Protein AF-M0DTC8-F1 (afdb_monomer_lite)

Structure (mmCIF, N/CA/C/O backbone):
data_AF-M0DTC8-F1
#
_entry.id   AF-M0DTC8-F1
#
loop_
_atom_site.group_PDB
_atom_site.id
_atom_site.type_symbol
_atom_site.label_atom_id
_atom_site.label_alt_id
_atom_site.label_comp_id
_atom_site.label_asym_id
_atom_site.label_entity_id
_atom_site.label_seq_id
_atom_site.pdbx_PDB_ins_code
_atom_site.Cartn_x
_atom_site.Cartn_y
_atom_site.Cartn_z
_atom_site.occupancy
_atom_site.B_iso_or_equiv
_atom_site.auth_seq_id
_atom_site.auth_comp_id
_atom_site.auth_asym_id
_atom_site.auth_atom_id
_atom_site.pdbx_PDB_model_num
ATOM 1 N N . MET A 1 1 ? -4.310 35.919 -17.608 1.00 35.38 1 MET A N 1
ATOM 2 C CA . MET A 1 1 ? -5.292 35.412 -16.630 1.00 35.38 1 MET A CA 1
ATOM 3 C C . MET A 1 1 ? -5.565 33.972 -17.010 1.00 35.38 1 MET A C 1
ATOM 5 O O . MET A 1 1 ? -6.367 33.736 -17.900 1.00 35.38 1 MET A O 1
ATOM 9 N N . SER A 1 2 ? -4.792 33.048 -16.443 1.00 36.16 2 SER A N 1
ATOM 10 C CA . SER A 1 2 ? -4.972 31.612 -16.659 1.00 36.16 2 SER A CA 1
ATOM 11 C C . SER A 1 2 ? -5.826 31.090 -15.517 1.00 36.16 2 SER A C 1
ATOM 13 O O . SER A 1 2 ? -5.469 31.258 -14.354 1.00 36.16 2 SER A O 1
ATOM 15 N N . THR A 1 3 ? -6.983 30.543 -15.857 1.00 35.59 3 THR A N 1
ATOM 16 C CA . THR A 1 3 ? -7.866 29.820 -14.946 1.00 35.59 3 THR A CA 1
ATOM 17 C C . THR A 1 3 ? -7.123 28.605 -14.402 1.00 35.59 3 THR A C 1
ATOM 19 O O . THR A 1 3 ? -6.856 27.664 -15.144 1.00 35.59 3 THR A O 1
ATOM 22 N N . GLN A 1 4 ? -6.756 28.664 -13.122 1.00 39.31 4 GLN A N 1
ATOM 23 C CA . GLN A 1 4 ? -6.434 27.491 -12.317 1.00 39.31 4 GLN A CA 1
ATOM 24 C C . GLN A 1 4 ? -7.707 26.650 -12.209 1.00 39.31 4 GLN A C 1
ATOM 26 O O . GLN A 1 4 ? -8.716 27.131 -11.696 1.00 39.31 4 GLN A O 1
ATOM 31 N N . THR A 1 5 ? -7.670 25.428 -12.725 1.00 36.16 5 THR A N 1
ATOM 32 C CA . THR A 1 5 ? -8.605 24.370 -12.340 1.00 36.16 5 THR A CA 1
ATOM 33 C C . THR A 1 5 ? -8.171 23.890 -10.952 1.00 36.16 5 THR A C 1
ATOM 35 O O . THR A 1 5 ? -7.034 23.433 -10.831 1.00 36.16 5 THR A O 1
ATOM 38 N N . PRO A 1 6 ? -8.989 24.041 -9.898 1.00 44.91 6 PRO A N 1
ATOM 39 C CA . PRO A 1 6 ? -8.731 23.390 -8.626 1.00 44.91 6 PRO A CA 1
ATOM 40 C C . PRO A 1 6 ? -9.178 21.927 -8.725 1.00 44.91 6 PRO A C 1
ATOM 42 O O . PRO A 1 6 ? -10.226 21.648 -9.306 1.00 44.91 6 PRO A O 1
ATOM 45 N N . ASP A 1 7 ? -8.397 21.045 -8.106 1.00 42.75 7 ASP A N 1
ATOM 46 C CA . ASP A 1 7 ? -8.857 19.773 -7.549 1.00 42.75 7 ASP A CA 1
ATOM 47 C C . ASP A 1 7 ? -9.151 18.608 -8.515 1.00 42.75 7 ASP A C 1
ATOM 49 O O . ASP A 1 7 ? -10.283 18.141 -8.635 1.00 42.75 7 ASP A O 1
ATOM 53 N N . ASP A 1 8 ? -8.090 18.030 -9.089 1.00 38.19 8 ASP A N 1
ATOM 54 C CA . ASP A 1 8 ? -8.022 16.566 -9.250 1.00 38.19 8 ASP A CA 1
ATOM 55 C C . ASP A 1 8 ? -7.659 15.973 -7.875 1.00 38.19 8 ASP A C 1
ATOM 57 O O . ASP A 1 8 ? -6.503 15.653 -7.594 1.00 38.19 8 ASP A O 1
ATOM 61 N N . PHE A 1 9 ? -8.633 15.907 -6.965 1.00 40.28 9 PHE A N 1
ATOM 62 C CA . PHE A 1 9 ? -8.477 15.130 -5.736 1.00 40.28 9 PHE A CA 1
ATOM 63 C C . PHE A 1 9 ? -8.383 13.645 -6.113 1.00 40.28 9 PHE A C 1
ATOM 65 O O . PHE A 1 9 ? -9.337 13.084 -6.653 1.00 40.28 9 PHE A O 1
ATOM 72 N N . ASP A 1 10 ? -7.242 13.013 -5.828 1.00 53.81 10 ASP A N 1
ATOM 73 C CA . ASP A 1 10 ? -7.038 11.582 -6.063 1.00 53.81 10 ASP A CA 1
ATOM 74 C C . ASP A 1 10 ? -7.965 10.773 -5.145 1.00 53.81 10 ASP A C 1
ATOM 76 O O . ASP A 1 10 ? -7.761 10.679 -3.930 1.00 53.81 10 ASP A O 1
ATOM 80 N N . LEU A 1 11 ? -9.014 10.205 -5.744 1.00 51.34 11 LEU A 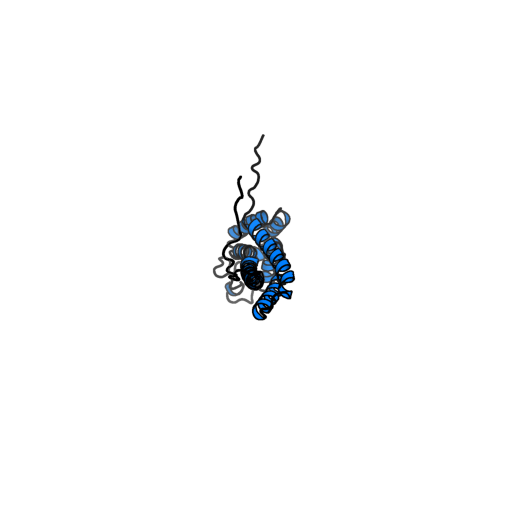N 1
ATOM 81 C CA . LEU A 1 11 ? -10.017 9.399 -5.058 1.00 51.34 11 LEU A CA 1
ATOM 82 C C . LEU A 1 11 ? -9.395 8.190 -4.355 1.00 51.34 11 LEU A C 1
ATOM 84 O O . LEU A 1 11 ? -9.936 7.778 -3.338 1.00 51.34 11 LEU A O 1
ATOM 88 N N . ASP A 1 12 ? -8.260 7.665 -4.824 1.00 52.50 12 ASP A N 1
ATOM 89 C CA . ASP A 1 12 ? -7.619 6.489 -4.227 1.00 52.50 12 ASP A CA 1
ATOM 90 C C . ASP A 1 12 ? -6.812 6.844 -2.969 1.00 52.50 12 ASP A C 1
ATOM 92 O O . ASP A 1 12 ? -6.784 6.082 -2.004 1.00 52.50 12 ASP A O 1
ATOM 96 N N . GLU A 1 13 ? -6.179 8.022 -2.927 1.00 50.78 13 GLU A N 1
ATOM 97 C CA . GLU A 1 13 ? -5.525 8.533 -1.712 1.00 50.78 13 GLU A CA 1
ATOM 98 C C . GLU A 1 13 ? -6.560 9.030 -0.695 1.00 50.78 13 GLU A C 1
ATOM 100 O O . GLU A 1 13 ? -6.421 8.779 0.503 1.00 50.78 13 GLU A O 1
ATOM 105 N N . LEU A 1 14 ? -7.661 9.627 -1.162 1.00 52.69 14 LEU A N 1
ATOM 106 C CA . LEU A 1 14 ? -8.842 9.891 -0.3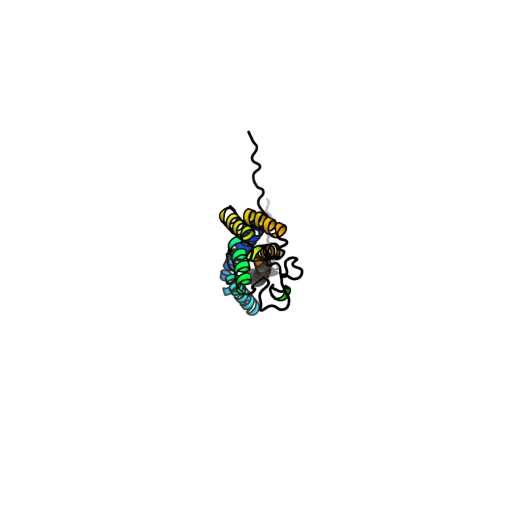36 1.00 52.69 14 LEU A CA 1
ATOM 107 C C . LEU A 1 14 ? -9.493 8.603 0.181 1.00 52.69 14 LEU A C 1
ATOM 109 O O . LEU A 1 14 ? -9.982 8.584 1.307 1.00 52.69 14 LEU A O 1
ATOM 113 N N . ASN A 1 15 ? -9.486 7.521 -0.599 1.00 59.78 15 ASN A N 1
ATOM 114 C CA . ASN A 1 15 ? -10.032 6.238 -0.173 1.00 59.78 15 ASN A CA 1
ATOM 115 C C . ASN A 1 15 ? -9.096 5.552 0.828 1.00 59.78 15 ASN A C 1
ATOM 117 O O . ASN A 1 15 ? -9.558 5.147 1.883 1.00 59.78 15 ASN A O 1
ATOM 121 N N . SER A 1 16 ? -7.778 5.510 0.596 1.00 59.72 16 SER A N 1
ATOM 122 C CA . SER A 1 16 ? -6.823 4.961 1.574 1.00 59.72 16 SER A CA 1
ATOM 123 C C . SER A 1 16 ? -6.777 5.785 2.865 1.00 59.72 16 SER A C 1
ATOM 125 O O . SER A 1 16 ? -6.778 5.200 3.947 1.00 59.72 1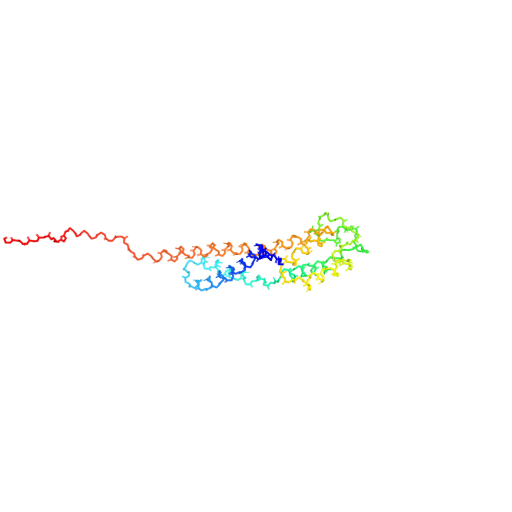6 SER A O 1
ATOM 127 N N . SER A 1 17 ? -6.755 7.120 2.784 1.00 64.94 17 SER A N 1
ATOM 128 C CA . SER A 1 17 ? -6.828 7.989 3.973 1.00 64.94 17 SER A CA 1
ATOM 129 C C . SER A 1 17 ? -8.198 7.913 4.647 1.00 64.94 17 SER A C 1
ATOM 131 O O . SER A 1 17 ? -8.298 7.962 5.874 1.00 64.94 17 SER A O 1
ATOM 133 N N . GLY A 1 18 ? -9.259 7.720 3.862 1.00 74.75 18 GLY A N 1
ATOM 134 C CA . GLY A 1 18 ? -10.599 7.426 4.342 1.00 74.75 18 GLY A CA 1
ATOM 135 C C . GLY A 1 18 ? -10.638 6.107 5.103 1.00 74.75 18 GLY A C 1
ATOM 136 O O . GLY A 1 18 ? -11.149 6.069 6.216 1.00 74.75 18 GLY A O 1
ATOM 137 N N . LEU A 1 19 ? -10.068 5.035 4.558 1.00 80.38 19 LEU A N 1
ATOM 138 C CA . LEU A 1 19 ? -9.985 3.719 5.189 1.00 80.38 19 LEU A CA 1
ATOM 139 C C . LEU A 1 19 ? -9.127 3.751 6.457 1.00 80.38 19 LEU A C 1
ATOM 141 O O . LEU A 1 19 ? -9.513 3.153 7.455 1.00 80.38 19 LEU A O 1
ATOM 145 N N . GLU A 1 20 ? -8.014 4.484 6.456 1.00 79.44 20 GLU A N 1
ATOM 146 C CA . GLU A 1 20 ? -7.178 4.688 7.642 1.00 79.44 20 GLU A CA 1
ATOM 147 C C . GLU A 1 20 ? -7.936 5.453 8.736 1.00 79.44 20 GLU A C 1
ATOM 149 O O . GLU A 1 20 ? -8.026 4.980 9.869 1.00 79.44 20 GLU A O 1
ATOM 154 N N . SER A 1 21 ? -8.592 6.562 8.382 1.00 81.44 21 SER A N 1
ATOM 155 C CA . SER A 1 21 ? -9.436 7.334 9.305 1.00 81.44 21 SER A CA 1
ATOM 156 C C . SER A 1 21 ? -10.603 6.499 9.849 1.00 81.44 21 SER A C 1
ATOM 158 O O . SER A 1 21 ? -10.927 6.562 11.036 1.00 81.44 21 SER A O 1
ATOM 160 N N . ASN A 1 22 ? -11.228 5.678 8.998 1.00 83.50 22 ASN A N 1
ATOM 161 C CA . ASN A 1 22 ? -12.271 4.735 9.402 1.00 83.50 22 ASN A CA 1
ATOM 162 C C . ASN A 1 22 ? -11.717 3.677 10.358 1.00 83.50 22 ASN A C 1
ATOM 164 O O . ASN A 1 22 ? -12.356 3.373 11.364 1.00 83.50 22 ASN A O 1
ATOM 168 N N . LEU A 1 23 ? -10.534 3.128 10.081 1.00 86.00 23 LEU A N 1
ATOM 169 C CA . LEU A 1 23 ? -9.892 2.136 10.935 1.00 86.00 23 LEU A CA 1
ATOM 170 C C . LEU A 1 23 ? -9.547 2.720 12.308 1.00 86.00 23 LEU A C 1
ATOM 172 O O . LEU A 1 23 ? -9.798 2.071 13.324 1.00 86.00 23 LEU A O 1
ATOM 176 N N . GLU A 1 24 ? -9.013 3.941 12.360 1.00 86.44 24 GLU A N 1
ATOM 177 C CA . GLU A 1 24 ? -8.752 4.655 13.612 1.00 86.44 24 GLU A CA 1
ATOM 178 C C . GLU A 1 24 ? -10.037 4.896 14.405 1.00 86.44 24 GLU A C 1
ATOM 180 O O . GLU A 1 24 ? -10.093 4.597 15.603 1.00 86.44 24 GLU A O 1
ATOM 185 N N . TRP A 1 25 ? -11.090 5.368 13.734 1.00 87.94 25 TRP A N 1
ATOM 186 C CA . TRP A 1 25 ? -12.389 5.590 14.358 1.00 87.94 25 TRP A CA 1
ATOM 187 C C . TRP A 1 25 ? -13.003 4.290 14.894 1.00 87.94 25 TRP A C 1
ATOM 189 O O . TRP A 1 25 ? -13.471 4.253 16.038 1.00 87.94 25 TRP A O 1
ATOM 199 N N . LEU A 1 26 ? -12.972 3.210 14.105 1.00 89.50 26 LEU A N 1
ATOM 200 C CA . LEU A 1 26 ? -13.449 1.885 14.508 1.00 89.50 26 LEU A CA 1
ATOM 201 C C . LEU A 1 26 ? -12.649 1.370 15.706 1.00 89.50 26 LEU A C 1
ATOM 203 O O . LEU A 1 26 ? -13.232 0.855 16.659 1.00 89.50 26 LEU A O 1
ATOM 207 N N . ARG A 1 27 ? -11.327 1.561 15.708 1.00 90.62 27 ARG A N 1
ATOM 208 C CA . ARG A 1 27 ? -10.447 1.167 16.812 1.00 90.62 27 ARG A CA 1
ATOM 209 C C . ARG A 1 27 ? -10.815 1.879 18.107 1.00 90.62 27 ARG A C 1
ATOM 211 O O . ARG A 1 27 ? -11.062 1.203 19.106 1.00 90.62 27 ARG A O 1
ATOM 218 N N . ASP A 1 28 ? -10.903 3.205 18.094 1.00 88.94 28 ASP A N 1
ATOM 219 C CA . ASP A 1 28 ? -11.264 3.997 19.278 1.00 88.94 28 ASP A CA 1
ATOM 220 C C . ASP A 1 28 ? -12.691 3.679 19.767 1.00 88.94 28 ASP A C 1
ATOM 222 O O . ASP A 1 28 ? -12.962 3.548 20.966 1.00 88.94 28 ASP A O 1
ATOM 226 N N . THR A 1 29 ? -13.628 3.491 18.840 1.00 89.19 29 THR A N 1
ATOM 227 C CA . THR A 1 29 ? -15.025 3.181 19.167 1.00 89.19 29 THR A CA 1
ATOM 228 C C . THR A 1 29 ? -15.176 1.786 19.770 1.00 89.19 29 THR A C 1
ATOM 230 O O . THR A 1 29 ? -15.768 1.640 20.845 1.00 89.19 29 THR A O 1
ATOM 233 N N . LEU A 1 30 ? -14.589 0.763 19.147 1.00 89.81 30 LEU A N 1
ATOM 234 C CA . LEU A 1 30 ? -14.637 -0.609 19.648 1.00 89.81 30 LEU A CA 1
ATOM 235 C C . LEU A 1 30 ? -13.873 -0.754 20.969 1.00 89.81 30 LEU A C 1
ATOM 237 O O . LEU A 1 30 ? -14.379 -1.407 21.879 1.00 89.81 30 LEU A O 1
ATOM 241 N N . GLN A 1 31 ? -12.730 -0.083 21.151 1.00 91.50 31 GLN A N 1
ATOM 242 C CA . GLN A 1 31 ? -12.011 -0.065 22.435 1.00 91.50 31 GLN A CA 1
ATOM 243 C C . GLN A 1 31 ? -12.861 0.492 23.582 1.00 91.50 31 GLN A C 1
ATOM 245 O O . GLN A 1 31 ? -12.845 -0.048 24.691 1.00 91.50 31 GLN A O 1
ATOM 250 N N . ARG A 1 32 ? -13.635 1.555 23.335 1.00 90.38 32 ARG A N 1
ATOM 251 C CA . ARG A 1 32 ? -14.522 2.138 24.353 1.00 90.38 32 ARG A CA 1
ATOM 252 C C . ARG A 1 32 ? -15.715 1.240 24.670 1.00 90.38 32 ARG A C 1
ATOM 254 O O . ARG A 1 32 ? -16.123 1.177 25.832 1.00 90.38 32 ARG A O 1
ATOM 261 N N . ARG A 1 33 ? -16.256 0.544 23.667 1.00 87.25 33 ARG A N 1
ATOM 262 C CA . ARG A 1 33 ? -17.473 -0.274 23.796 1.00 87.25 33 ARG A CA 1
ATOM 263 C C . ARG A 1 33 ? -17.221 -1.706 24.256 1.00 87.25 33 ARG A C 1
ATOM 265 O O . ARG A 1 33 ? -18.072 -2.256 24.946 1.00 87.25 33 ARG A O 1
ATOM 272 N N . VAL A 1 34 ? -16.050 -2.289 23.988 1.00 87.81 34 VAL A N 1
ATOM 273 C CA . VAL A 1 34 ? -15.762 -3.712 24.263 1.00 87.81 34 VAL A CA 1
ATOM 274 C C . VAL A 1 34 ? -16.003 -4.123 25.718 1.00 87.81 34 VAL A C 1
ATOM 276 O O . VAL A 1 34 ? -16.437 -5.239 25.994 1.00 87.81 34 VAL A O 1
ATOM 279 N N . LYS A 1 35 ? -15.779 -3.211 26.671 1.00 85.50 35 LYS A N 1
ATOM 280 C CA . LYS A 1 35 ? -16.020 -3.454 28.102 1.00 85.50 35 LYS A CA 1
ATOM 281 C C . LYS A 1 35 ? -17.500 -3.672 28.443 1.00 85.50 35 LYS A C 1
ATOM 283 O O . LYS A 1 35 ? -17.782 -4.321 29.446 1.00 85.50 35 LYS A O 1
ATOM 288 N N . HIS A 1 36 ? -18.412 -3.159 27.618 1.00 86.06 36 HIS A N 1
ATOM 289 C CA . HIS A 1 36 ? -19.859 -3.216 27.820 1.00 86.06 36 HIS A CA 1
ATOM 290 C C . HIS A 1 36 ? -20.528 -4.418 27.141 1.00 86.06 36 HIS A C 1
ATOM 292 O O . HIS A 1 36 ? -21.640 -4.766 27.527 1.00 86.06 36 HIS A O 1
ATOM 298 N N . ILE A 1 37 ? -19.837 -5.083 26.209 1.00 85.81 37 ILE A N 1
ATOM 299 C CA . ILE A 1 37 ? -20.333 -6.280 25.518 1.00 85.81 37 ILE A CA 1
ATOM 300 C C . ILE A 1 37 ? -20.514 -7.423 26.525 1.00 85.81 37 ILE A C 1
ATOM 302 O O . ILE A 1 37 ? -19.569 -7.746 27.267 1.00 85.81 37 ILE A O 1
ATOM 306 N N . GLN A 1 38 ? -21.712 -8.016 26.534 1.00 84.50 38 GLN A N 1
ATOM 307 C CA . GLN A 1 38 ? -22.057 -9.170 27.373 1.00 84.50 38 GLN A CA 1
ATOM 308 C C . GLN A 1 38 ? -21.837 -10.501 26.651 1.00 84.50 38 GLN A C 1
ATOM 310 O O . GLN A 1 38 ? -21.446 -11.472 27.293 1.00 84.50 38 GLN A O 1
ATOM 315 N N . ASP A 1 39 ? -22.040 -10.546 25.331 1.00 89.12 39 ASP A N 1
ATOM 316 C CA . ASP A 1 39 ? -21.720 -11.724 24.523 1.00 89.12 39 ASP A CA 1
ATOM 317 C C . ASP A 1 39 ? -20.199 -11.977 24.525 1.00 89.12 39 ASP A C 1
ATOM 319 O O . ASP A 1 39 ? -19.402 -11.212 23.971 1.00 89.12 39 ASP A O 1
ATOM 323 N N . ASP A 1 40 ? -19.789 -13.069 25.175 1.00 88.38 40 ASP A N 1
ATOM 324 C CA . ASP A 1 40 ? -18.386 -13.457 25.320 1.00 88.38 40 ASP A CA 1
ATOM 325 C C . ASP A 1 40 ? -17.690 -13.721 23.976 1.00 88.38 40 ASP A C 1
ATOM 327 O O . ASP A 1 40 ? -16.489 -13.460 23.848 1.00 88.38 40 ASP A O 1
ATOM 331 N N . GLU A 1 41 ? -18.400 -14.237 22.971 1.00 91.06 41 GLU A N 1
ATOM 332 C CA . GLU A 1 41 ? -17.813 -14.514 21.660 1.00 91.06 41 GLU A CA 1
ATOM 333 C C . GLU A 1 41 ? -17.648 -13.227 20.853 1.00 91.06 41 GLU A C 1
ATOM 335 O O . GLU A 1 41 ? -16.567 -12.982 20.305 1.00 91.06 41 GLU A O 1
ATOM 340 N N . LEU A 1 42 ? -18.652 -12.346 20.868 1.00 90.50 42 LEU A N 1
ATOM 341 C CA . LEU A 1 42 ? -18.556 -11.017 20.263 1.00 90.50 42 LEU A CA 1
ATOM 342 C C . LEU A 1 42 ? -17.443 -10.190 20.919 1.00 90.50 42 LEU A C 1
ATOM 344 O O . LEU A 1 42 ? -16.647 -9.550 20.229 1.00 90.50 42 LEU A O 1
ATOM 348 N N . LYS A 1 43 ? -17.313 -10.266 22.247 1.00 91.81 43 LYS A N 1
ATOM 349 C CA . LYS A 1 43 ? -16.242 -9.605 22.999 1.00 91.81 43 LYS A CA 1
ATOM 350 C C . LYS A 1 43 ? -14.862 -10.112 22.590 1.00 91.81 43 LYS A C 1
ATOM 352 O O . LYS A 1 43 ? -13.972 -9.307 22.315 1.00 91.81 43 LYS A O 1
ATOM 357 N N . ARG A 1 44 ? -14.663 -11.433 22.501 1.00 92.94 44 ARG A N 1
ATOM 358 C CA . ARG A 1 44 ? -13.395 -12.018 22.019 1.00 92.94 44 ARG A CA 1
ATOM 359 C C . ARG A 1 44 ? -13.098 -11.618 20.582 1.00 92.94 44 ARG A C 1
ATOM 361 O O . ARG A 1 44 ? -11.945 -11.333 20.259 1.00 92.94 44 ARG A O 1
ATOM 368 N N . ARG A 1 45 ? -14.111 -11.610 19.716 1.00 94.31 45 ARG A N 1
ATOM 369 C CA . ARG A 1 45 ? -13.979 -11.187 18.322 1.00 94.31 45 ARG A CA 1
ATOM 370 C C . ARG A 1 45 ? -13.541 -9.723 18.229 1.00 94.31 45 ARG A C 1
ATOM 372 O O . ARG A 1 45 ? -12.542 -9.450 17.573 1.00 94.31 45 ARG A O 1
ATOM 379 N N . ALA A 1 46 ? -14.184 -8.824 18.974 1.00 92.12 46 ALA A N 1
ATOM 380 C CA . ALA A 1 46 ? -13.809 -7.413 19.054 1.00 92.12 46 ALA A CA 1
ATOM 381 C C . ALA A 1 46 ? -12.374 -7.212 19.569 1.00 92.12 46 ALA A C 1
ATOM 383 O O . ALA A 1 46 ? -11.604 -6.469 18.965 1.00 92.12 46 ALA A O 1
ATOM 384 N N . VAL A 1 47 ? -11.966 -7.908 20.639 1.00 93.31 47 VAL A N 1
ATOM 385 C CA . VAL A 1 47 ? -10.588 -7.816 21.164 1.00 93.31 47 VAL A CA 1
ATOM 386 C C . VAL A 1 47 ? -9.557 -8.305 20.143 1.00 93.31 47 VAL A C 1
ATOM 388 O O . VAL A 1 47 ? -8.546 -7.632 19.939 1.00 93.31 47 VAL A O 1
ATOM 391 N N . ARG A 1 48 ? -9.803 -9.446 19.481 1.00 93.06 48 ARG A N 1
ATOM 392 C CA . ARG A 1 48 ? -8.907 -9.972 18.433 1.00 93.06 48 ARG A CA 1
ATOM 393 C C . ARG A 1 48 ? -8.774 -8.993 17.272 1.00 93.06 48 ARG A C 1
ATOM 395 O O . ARG A 1 48 ? -7.662 -8.739 16.816 1.00 93.06 48 ARG A O 1
ATOM 402 N N . TRP A 1 49 ? -9.889 -8.417 16.836 1.00 94.50 49 TRP A N 1
ATOM 403 C CA . TRP A 1 49 ? -9.887 -7.408 15.787 1.00 94.50 49 TRP A CA 1
ATOM 404 C C . TRP A 1 49 ? -9.091 -6.159 16.197 1.00 94.50 49 TRP A C 1
ATOM 406 O O . TRP A 1 49 ? -8.230 -5.721 15.439 1.00 94.50 49 TRP A O 1
ATOM 416 N N . ILE A 1 50 ? -9.270 -5.644 17.425 1.00 91.31 50 ILE A N 1
ATOM 417 C CA . ILE A 1 50 ? -8.497 -4.494 17.934 1.00 91.31 50 ILE A CA 1
ATOM 418 C C . ILE A 1 50 ? -6.994 -4.802 17.892 1.00 91.31 50 ILE A C 1
ATOM 420 O O . ILE A 1 50 ? -6.219 -3.981 17.402 1.00 91.31 50 ILE A O 1
ATOM 424 N N . GLN A 1 51 ? -6.577 -5.983 18.360 1.00 89.94 51 GLN A N 1
ATOM 425 C CA . GLN A 1 51 ? -5.170 -6.401 18.332 1.00 89.94 51 GLN A CA 1
ATOM 426 C C . GLN A 1 51 ? -4.615 -6.460 16.907 1.00 89.94 51 GLN A C 1
ATOM 428 O O . GLN A 1 51 ? -3.543 -5.918 16.652 1.00 89.94 51 GLN A O 1
ATOM 433 N N . LYS A 1 52 ? -5.359 -7.063 15.975 1.00 87.31 52 LYS A N 1
ATOM 434 C CA . LYS A 1 52 ? -4.988 -7.144 14.557 1.00 87.31 52 LYS A CA 1
ATOM 435 C C . LYS A 1 52 ? -4.883 -5.750 13.927 1.00 87.31 52 LYS A C 1
ATOM 437 O O . LYS A 1 52 ? -3.917 -5.468 13.228 1.00 87.31 52 LYS A O 1
ATOM 442 N N . SER A 1 53 ? -5.816 -4.848 14.241 1.00 86.56 53 SER A N 1
ATOM 443 C CA . SER A 1 53 ? -5.822 -3.475 13.720 1.00 86.56 53 SER A CA 1
ATOM 444 C C . SER A 1 53 ? -4.595 -2.658 14.139 1.00 86.56 53 SER A C 1
ATOM 446 O O . SER A 1 53 ? -4.210 -1.744 13.419 1.00 86.56 53 SER A O 1
ATOM 448 N N . LEU A 1 54 ? -3.991 -2.954 15.297 1.00 84.19 54 LEU A N 1
ATOM 449 C CA . LEU A 1 54 ? -2.807 -2.255 15.818 1.00 84.19 54 LEU A CA 1
ATOM 450 C C . LEU A 1 54 ? -1.502 -2.709 15.155 1.00 84.19 54 LEU A C 1
ATOM 452 O O . LEU A 1 54 ? -0.486 -2.037 15.294 1.00 84.19 54 LEU A O 1
ATOM 456 N N . GLN A 1 55 ? -1.517 -3.858 14.482 1.00 80.50 55 GLN A N 1
ATOM 457 C CA . GLN A 1 55 ? -0.333 -4.423 13.837 1.00 80.50 55 GLN A CA 1
ATOM 458 C C . GLN A 1 55 ? -0.112 -3.875 12.427 1.00 80.50 55 GLN A C 1
ATOM 460 O O . GLN A 1 55 ? 0.943 -4.126 11.854 1.00 80.50 55 GLN A O 1
ATOM 465 N N . VAL A 1 56 ? -1.078 -3.142 11.863 1.00 76.50 56 VAL A N 1
ATOM 466 C CA . VAL A 1 56 ? -0.928 -2.578 10.520 1.00 76.50 56 VAL A CA 1
ATOM 467 C C . VAL A 1 56 ? -0.164 -1.254 10.602 1.00 76.50 56 VAL A C 1
ATOM 469 O O . VAL A 1 56 ? -0.644 -0.335 11.270 1.00 76.50 56 VAL A O 1
ATOM 472 N N . PRO A 1 57 ? 1.005 -1.131 9.947 1.00 66.19 57 PRO A N 1
ATOM 473 C CA . PRO A 1 57 ? 1.787 0.099 9.965 1.00 66.19 57 PRO A CA 1
ATOM 474 C C . PRO A 1 57 ? 1.033 1.259 9.305 1.00 66.19 57 PRO A C 1
ATOM 476 O O . PRO A 1 57 ? 0.362 1.076 8.287 1.00 66.19 57 PRO A O 1
ATOM 479 N N . ALA A 1 58 ? 1.194 2.460 9.858 1.00 62.16 58 ALA A N 1
ATOM 480 C CA . ALA A 1 58 ? 0.915 3.714 9.165 1.00 62.16 58 ALA A CA 1
ATOM 481 C C . ALA A 1 58 ? 2.205 4.133 8.444 1.00 62.16 58 ALA A C 1
ATOM 483 O O . ALA A 1 58 ? 3.033 4.849 9.004 1.00 62.16 58 ALA A O 1
ATOM 484 N N . SER A 1 59 ? 2.439 3.581 7.253 1.00 76.25 59 SER A N 1
ATOM 485 C CA . SER A 1 59 ? 3.579 3.943 6.404 1.00 76.25 59 SER A CA 1
ATOM 486 C C . SER A 1 59 ? 3.086 4.609 5.127 1.00 76.25 59 SER A C 1
ATOM 488 O O . SER A 1 59 ? 2.007 4.275 4.620 1.00 76.25 59 SER A O 1
ATOM 490 N N . THR A 1 60 ? 3.882 5.528 4.581 1.00 84.69 60 THR A N 1
ATOM 491 C CA . THR A 1 60 ? 3.575 6.105 3.270 1.00 84.69 60 THR A CA 1
ATOM 492 C C . THR A 1 60 ? 3.684 5.028 2.185 1.00 84.69 60 THR A C 1
ATOM 494 O O . THR A 1 60 ? 4.295 3.973 2.386 1.00 84.69 60 THR A O 1
ATOM 497 N N . VAL A 1 61 ? 3.072 5.269 1.023 1.00 87.94 61 VAL A N 1
ATOM 498 C CA . VAL A 1 61 ? 3.209 4.369 -0.134 1.00 87.94 61 VAL A CA 1
ATOM 499 C C . VAL A 1 61 ? 4.667 4.272 -0.597 1.00 87.94 61 VAL A C 1
ATOM 501 O O . VAL A 1 61 ? 5.096 3.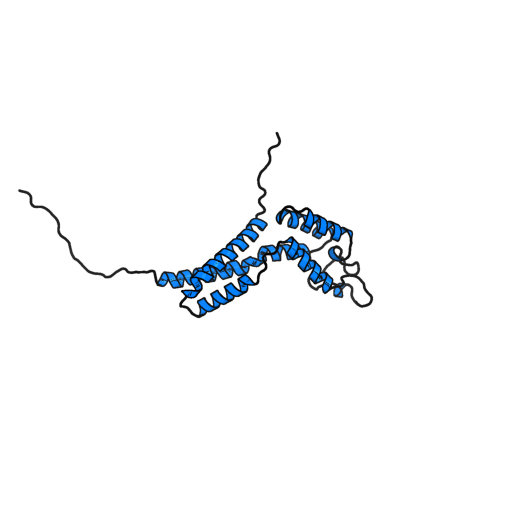200 -1.008 1.00 87.94 61 VAL A O 1
ATOM 504 N N . SER A 1 62 ? 5.438 5.357 -0.467 1.00 88.12 62 SER A N 1
ATOM 505 C CA . SER A 1 62 ? 6.870 5.374 -0.777 1.00 88.12 62 SER A CA 1
ATOM 506 C C . SER A 1 62 ? 7.643 4.439 0.154 1.00 88.12 62 SER A C 1
ATOM 508 O O . SER A 1 62 ? 8.279 3.508 -0.336 1.00 88.12 62 SER A O 1
ATOM 510 N N . ASP A 1 63 ? 7.471 4.576 1.476 1.00 87.88 63 ASP A N 1
ATOM 511 C CA . ASP A 1 63 ? 8.123 3.696 2.461 1.00 87.88 63 ASP A CA 1
ATOM 512 C C . ASP A 1 63 ? 7.750 2.221 2.249 1.00 87.88 63 ASP A C 1
ATOM 514 O O . ASP A 1 63 ? 8.576 1.323 2.403 1.00 87.88 63 ASP A O 1
ATOM 518 N N . TYR A 1 64 ? 6.487 1.954 1.902 1.00 89.31 64 TYR A N 1
ATOM 519 C CA . TYR A 1 64 ? 6.019 0.595 1.646 1.00 89.31 64 TYR A CA 1
ATOM 520 C C . TYR A 1 64 ? 6.686 -0.017 0.408 1.00 89.31 64 TYR A C 1
ATOM 522 O O . TYR A 1 64 ? 7.127 -1.166 0.455 1.00 89.31 64 TYR A O 1
ATOM 530 N N . ILE A 1 65 ? 6.778 0.737 -0.690 1.00 91.00 65 ILE A N 1
ATOM 531 C CA . ILE A 1 65 ? 7.430 0.275 -1.920 1.00 91.00 65 ILE A CA 1
ATOM 532 C C . ILE A 1 65 ? 8.933 0.085 -1.699 1.00 91.00 65 ILE A C 1
ATOM 534 O O . ILE A 1 65 ? 9.464 -0.947 -2.104 1.00 91.00 65 ILE A O 1
ATOM 538 N N . ASP A 1 66 ? 9.598 1.019 -1.020 1.00 90.19 66 ASP A N 1
ATOM 539 C CA . ASP A 1 66 ? 11.020 0.915 -0.675 1.00 90.19 66 ASP A CA 1
ATOM 540 C C . ASP A 1 66 ? 11.314 -0.336 0.168 1.00 90.19 66 ASP A C 1
ATOM 542 O O . ASP A 1 66 ? 12.226 -1.112 -0.131 1.00 90.19 66 ASP A O 1
ATOM 546 N N . HIS A 1 67 ? 10.464 -0.609 1.162 1.00 90.12 67 HIS A N 1
ATOM 547 C CA . HIS A 1 67 ? 10.565 -1.817 1.971 1.00 90.12 67 HIS A CA 1
ATOM 548 C C . HIS A 1 67 ? 10.416 -3.092 1.128 1.00 90.12 67 HIS A C 1
ATOM 550 O O . HIS A 1 67 ? 11.241 -3.995 1.243 1.00 90.12 67 HIS A O 1
ATOM 556 N N . GLN A 1 68 ? 9.410 -3.162 0.249 1.00 91.56 68 GLN A N 1
ATOM 557 C CA . GLN A 1 68 ? 9.204 -4.322 -0.627 1.00 91.56 68 GLN A CA 1
ATOM 558 C C . GLN A 1 68 ? 10.364 -4.538 -1.610 1.00 91.56 68 GLN A C 1
ATOM 560 O O . GLN A 1 68 ? 10.757 -5.679 -1.859 1.00 91.56 68 GLN A O 1
ATOM 565 N N . LEU A 1 69 ? 10.935 -3.460 -2.155 1.00 90.88 69 LEU A N 1
ATOM 566 C CA . LEU A 1 69 ? 12.119 -3.532 -3.014 1.00 90.88 69 LEU A CA 1
ATOM 567 C C . LEU A 1 69 ? 13.340 -4.037 -2.235 1.00 90.88 69 LEU A C 1
ATOM 569 O O . LEU A 1 69 ? 14.040 -4.926 -2.720 1.00 90.88 69 LEU A O 1
ATOM 573 N N . SER A 1 70 ? 13.540 -3.539 -1.015 1.00 88.69 70 SER A N 1
ATOM 574 C CA . SER A 1 70 ? 14.630 -3.951 -0.125 1.00 88.69 70 SER A CA 1
ATOM 575 C C . SER A 1 70 ? 14.532 -5.422 0.292 1.00 88.69 70 SER A C 1
ATOM 577 O O . SER A 1 70 ? 15.536 -6.135 0.278 1.00 88.69 70 SER A O 1
ATOM 579 N N . GLU A 1 71 ? 13.336 -5.908 0.646 1.00 89.44 71 GLU A N 1
ATOM 580 C CA . GLU A 1 71 ? 13.111 -7.329 0.957 1.00 89.44 71 GLU A CA 1
ATOM 581 C C . GLU A 1 71 ? 13.440 -8.212 -0.249 1.00 89.44 71 GLU A C 1
ATOM 583 O O . GLU A 1 71 ? 14.140 -9.220 -0.127 1.00 89.44 71 GLU A O 1
ATOM 588 N N . MET A 1 72 ? 12.991 -7.792 -1.433 1.00 87.75 72 MET A N 1
ATOM 589 C CA . MET A 1 72 ? 13.236 -8.518 -2.669 1.00 87.75 72 MET A CA 1
ATOM 590 C C . MET A 1 72 ? 14.730 -8.567 -3.019 1.00 87.75 72 MET A C 1
ATOM 592 O O . MET A 1 72 ? 15.218 -9.634 -3.380 1.00 87.75 72 MET A O 1
ATOM 596 N N . GLU A 1 73 ? 15.470 -7.461 -2.881 1.00 87.62 73 GLU A N 1
ATOM 597 C CA . GLU A 1 73 ? 16.928 -7.420 -3.091 1.00 87.62 73 GLU A CA 1
ATOM 598 C C . GLU A 1 73 ? 17.695 -8.282 -2.074 1.00 87.62 73 GLU A C 1
ATOM 600 O O . GLU A 1 73 ? 18.682 -8.937 -2.420 1.00 87.62 73 GLU A O 1
ATOM 605 N N . ALA A 1 74 ? 17.247 -8.305 -0.817 1.00 87.06 74 ALA A N 1
ATOM 606 C CA . ALA A 1 74 ? 17.889 -9.084 0.236 1.00 87.06 74 ALA A CA 1
ATOM 607 C C . ALA A 1 74 ? 17.741 -10.600 0.020 1.00 87.06 74 ALA A C 1
ATOM 609 O O . ALA A 1 74 ? 18.667 -11.360 0.323 1.00 87.06 74 ALA A O 1
ATOM 610 N N . GLU A 1 75 ? 16.586 -11.041 -0.481 1.00 85.50 75 GLU A N 1
ATOM 611 C CA . GLU A 1 75 ? 16.267 -12.457 -0.666 1.00 85.50 75 GLU A CA 1
ATOM 612 C C . GLU A 1 75 ? 16.700 -12.987 -2.043 1.00 85.50 75 GLU A C 1
ATOM 614 O O . GLU A 1 75 ? 17.240 -14.093 -2.138 1.00 85.50 75 GLU A O 1
ATOM 619 N N . TYR A 1 76 ? 16.544 -12.186 -3.102 1.00 84.25 76 TYR A N 1
ATOM 620 C CA . TYR A 1 76 ? 16.779 -12.600 -4.484 1.00 84.25 76 TYR A CA 1
ATOM 621 C C . TYR A 1 76 ? 17.902 -11.792 -5.123 1.00 84.25 76 TYR A C 1
ATOM 623 O O . TYR A 1 76 ? 17.879 -10.567 -5.176 1.00 84.25 76 TYR A O 1
ATOM 631 N N . ARG A 1 77 ? 18.883 -12.491 -5.706 1.00 73.56 77 ARG A N 1
ATOM 632 C CA . ARG A 1 77 ? 19.977 -11.815 -6.419 1.00 73.56 77 ARG A CA 1
ATOM 633 C C . ARG A 1 77 ? 19.498 -11.137 -7.697 1.00 73.56 77 ARG A C 1
ATOM 635 O O . ARG A 1 77 ? 20.043 -10.100 -8.039 1.00 73.56 77 ARG A O 1
ATOM 642 N N . MET A 1 78 ? 18.501 -11.698 -8.389 1.00 79.06 78 MET A N 1
ATOM 643 C CA . MET A 1 78 ? 17.877 -11.112 -9.584 1.00 79.06 78 MET A CA 1
ATOM 644 C C . MET A 1 78 ? 18.866 -10.669 -10.674 1.00 79.06 78 MET A C 1
ATOM 646 O O . MET A 1 78 ? 18.623 -9.677 -11.353 1.00 79.06 78 MET A O 1
ATOM 650 N N . TYR A 1 79 ? 19.974 -11.396 -10.847 1.00 71.00 79 TYR A N 1
ATOM 651 C CA . TYR A 1 79 ? 20.892 -11.320 -11.989 1.00 71.00 79 TYR A CA 1
ATOM 652 C C . TYR A 1 79 ? 21.559 -12.684 -12.217 1.00 71.00 79 TYR A C 1
ATOM 654 O O . TYR A 1 79 ? 21.594 -13.531 -11.314 1.00 71.00 79 TYR A O 1
ATOM 662 N N . ASP A 1 80 ? 22.084 -12.892 -13.426 1.00 61.72 80 ASP A N 1
ATOM 663 C CA . ASP A 1 80 ? 22.818 -14.108 -13.782 1.00 61.72 80 ASP A CA 1
ATOM 664 C C . ASP A 1 80 ? 24.119 -14.209 -12.969 1.00 61.72 80 ASP A C 1
ATOM 666 O O . ASP A 1 80 ? 24.978 -13.324 -13.017 1.00 61.72 80 ASP A O 1
ATOM 670 N N . HIS A 1 81 ? 24.239 -15.260 -12.161 1.00 66.88 81 HIS A N 1
ATOM 671 C CA . HIS A 1 81 ? 25.395 -15.495 -11.304 1.00 66.88 81 HIS A CA 1
ATOM 672 C C . HIS A 1 81 ? 25.674 -16.988 -11.178 1.00 66.88 81 HIS A C 1
ATOM 674 O O . HIS A 1 81 ? 24.752 -17.797 -11.223 1.00 66.88 81 HIS A O 1
ATOM 680 N N . ASP A 1 82 ? 26.942 -17.334 -10.924 1.00 57.53 82 ASP A N 1
ATOM 681 C CA . ASP A 1 82 ? 27.511 -18.697 -10.948 1.00 57.53 82 ASP A CA 1
ATOM 682 C C . ASP A 1 82 ? 26.780 -19.772 -10.104 1.00 57.53 82 ASP A C 1
ATOM 684 O O . ASP A 1 82 ? 27.198 -20.929 -10.083 1.00 57.53 82 ASP A O 1
ATOM 688 N N . ARG A 1 83 ? 25.744 -19.409 -9.339 1.00 63.22 83 ARG A N 1
ATOM 689 C CA . ARG A 1 83 ? 25.017 -20.270 -8.393 1.00 63.22 83 ARG A CA 1
ATOM 690 C C . ARG A 1 83 ? 23.557 -20.531 -8.761 1.00 63.22 83 ARG A C 1
ATOM 692 O O . ARG A 1 83 ? 22.875 -21.181 -7.974 1.00 63.22 83 ARG A O 1
ATOM 699 N N . VAL A 1 84 ? 23.082 -20.046 -9.905 1.00 68.94 84 VAL A N 1
ATOM 700 C CA . VAL A 1 84 ? 21.711 -20.272 -10.370 1.00 68.94 84 VAL A CA 1
ATOM 701 C C . VAL A 1 84 ? 21.738 -21.001 -11.711 1.00 68.94 84 VAL A C 1
ATOM 703 O O . VAL A 1 84 ? 22.316 -20.512 -12.674 1.00 68.94 84 VAL A O 1
ATOM 706 N N . GLU A 1 85 ? 21.143 -22.197 -11.755 1.00 67.25 85 GLU A N 1
ATOM 707 C CA . GLU A 1 85 ? 21.111 -23.034 -12.963 1.00 67.25 85 GLU A CA 1
ATOM 708 C C . GLU A 1 85 ? 20.075 -22.537 -13.983 1.00 67.25 85 GLU A C 1
ATOM 710 O O . GLU A 1 85 ? 20.330 -22.622 -15.185 1.00 67.25 85 GLU A O 1
ATOM 715 N N . ASN A 1 86 ? 18.953 -21.961 -13.523 1.00 77.38 86 ASN A N 1
ATOM 716 C CA . ASN A 1 86 ? 17.947 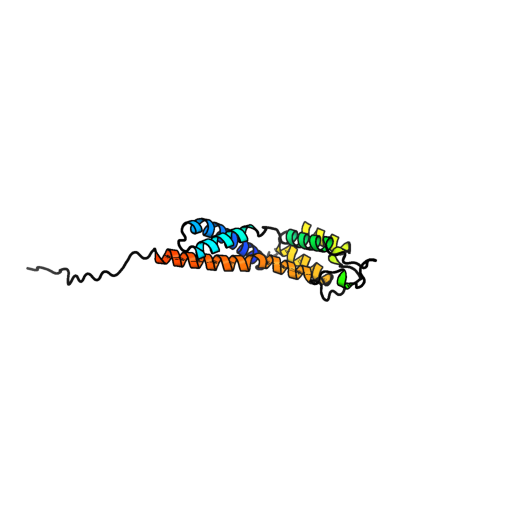-21.333 -14.380 1.00 77.38 86 ASN A CA 1
ATOM 717 C C . ASN A 1 86 ? 17.739 -19.872 -13.999 1.00 77.38 86 ASN A C 1
ATOM 719 O O . ASN A 1 86 ? 17.438 -19.550 -12.858 1.00 77.38 86 ASN A O 1
ATOM 723 N N . ALA A 1 87 ? 17.804 -18.988 -14.987 1.00 77.31 87 ALA A N 1
ATOM 724 C CA . ALA A 1 87 ? 17.615 -17.550 -14.823 1.00 77.31 87 ALA A CA 1
ATOM 725 C C . ALA A 1 87 ? 16.319 -17.131 -14.088 1.00 77.31 87 ALA A C 1
ATOM 727 O O . ALA A 1 87 ? 16.284 -16.052 -13.496 1.00 77.31 87 ALA A O 1
ATOM 728 N N . GLU A 1 88 ? 15.278 -17.966 -14.128 1.00 83.81 88 GLU A N 1
ATOM 729 C CA . GLU A 1 88 ? 14.004 -17.779 -13.420 1.00 83.81 88 GLU A CA 1
ATOM 730 C C . GLU A 1 88 ? 14.149 -17.958 -11.902 1.00 83.81 88 GLU A C 1
ATOM 732 O O . GLU A 1 88 ? 13.601 -17.159 -11.149 1.00 83.81 88 GLU A O 1
ATOM 737 N N . ASP A 1 89 ? 14.982 -18.904 -11.451 1.00 83.31 89 ASP A N 1
ATOM 738 C CA . ASP A 1 89 ? 15.211 -19.208 -10.028 1.00 83.31 89 ASP A CA 1
ATOM 739 C C . ASP A 1 89 ? 15.919 -18.053 -9.285 1.00 83.31 89 ASP A C 1
ATOM 741 O O . ASP A 1 89 ? 16.001 -18.031 -8.057 1.00 83.31 89 ASP A O 1
ATOM 745 N N . ALA A 1 90 ? 16.466 -17.080 -10.024 1.00 83.94 90 ALA A N 1
ATOM 746 C CA . ALA A 1 90 ? 17.054 -15.866 -9.460 1.00 83.94 90 ALA A CA 1
ATOM 747 C C . ALA A 1 90 ? 16.010 -14.794 -9.098 1.00 83.94 90 ALA A C 1
ATOM 749 O O . ALA A 1 90 ? 16.393 -13.760 -8.545 1.00 83.94 90 ALA A O 1
ATOM 750 N N . PHE A 1 91 ? 14.735 -15.006 -9.427 1.00 87.88 91 PHE A N 1
ATOM 751 C CA . PHE A 1 91 ? 13.628 -14.081 -9.203 1.00 87.88 91 PHE A CA 1
ATOM 752 C C . PHE A 1 91 ? 12.571 -14.729 -8.297 1.00 87.88 91 PHE A C 1
ATOM 754 O O . PHE A 1 91 ? 12.454 -15.951 -8.271 1.00 87.88 91 PHE A O 1
ATOM 761 N N . PRO A 1 92 ? 11.774 -13.934 -7.564 1.00 87.50 92 PRO A N 1
ATOM 762 C CA . PRO A 1 92 ? 10.658 -14.476 -6.798 1.00 87.50 92 PRO A CA 1
ATOM 763 C C . PRO A 1 92 ? 9.580 -15.050 -7.725 1.00 87.50 92 PRO A C 1
ATOM 765 O O . PRO A 1 92 ? 9.337 -14.496 -8.799 1.00 87.50 92 PRO A O 1
ATOM 768 N N . ASP A 1 93 ? 8.840 -16.061 -7.257 1.00 88.44 93 ASP A N 1
ATOM 769 C CA . ASP A 1 93 ? 7.676 -16.634 -7.965 1.00 88.44 93 ASP A CA 1
ATOM 770 C C . ASP A 1 93 ? 6.678 -15.552 -8.396 1.00 88.44 93 ASP A C 1
ATOM 772 O O . ASP A 1 93 ? 6.059 -15.597 -9.453 1.00 88.44 93 ASP A O 1
ATOM 776 N N . ALA A 1 94 ? 6.560 -14.501 -7.586 1.00 87.12 94 ALA A N 1
ATOM 777 C CA . ALA A 1 94 ? 5.676 -13.379 -7.846 1.00 87.12 94 ALA A CA 1
ATOM 778 C C . ALA A 1 94 ? 6.062 -12.563 -9.104 1.00 87.12 94 ALA A C 1
ATOM 780 O O . ALA A 1 94 ? 5.268 -11.735 -9.561 1.00 87.12 94 ALA A O 1
ATOM 781 N N . CYS A 1 95 ? 7.265 -12.781 -9.649 1.00 89.50 95 CYS A N 1
ATOM 782 C CA . CYS A 1 95 ? 7.773 -12.236 -10.905 1.00 89.50 95 CYS A CA 1
ATOM 783 C C . CYS A 1 95 ? 7.564 -13.173 -12.112 1.00 89.50 95 CYS A C 1
ATOM 785 O O . CYS A 1 95 ? 8.134 -12.882 -13.160 1.00 89.50 95 CYS A O 1
ATOM 787 N N . GLU A 1 96 ? 6.783 -14.257 -11.993 1.00 89.31 96 GLU A N 1
ATOM 788 C CA . GLU A 1 96 ? 6.475 -15.190 -13.094 1.00 89.31 96 GLU A CA 1
ATOM 789 C C . GLU A 1 96 ? 6.119 -14.455 -14.402 1.00 89.31 96 GLU A C 1
ATOM 791 O O . GLU A 1 96 ? 5.264 -13.567 -14.425 1.00 89.31 96 GLU A O 1
ATOM 796 N N . GLY A 1 97 ? 6.796 -14.820 -15.496 1.00 85.25 97 GLY A N 1
ATOM 797 C CA . GLY A 1 97 ? 6.603 -14.219 -16.820 1.00 85.25 97 GLY A CA 1
ATOM 798 C C . GLY A 1 97 ? 7.395 -12.931 -17.076 1.00 85.25 97 GLY A C 1
ATOM 799 O O . GLY A 1 97 ? 7.162 -12.276 -18.093 1.00 85.25 97 GLY A O 1
ATOM 800 N N . CYS A 1 98 ? 8.331 -12.560 -16.196 1.00 88.44 98 CYS A N 1
ATOM 801 C CA . CYS A 1 98 ? 9.175 -11.379 -16.383 1.00 88.44 98 CYS A CA 1
ATOM 802 C C . CYS A 1 98 ? 10.065 -11.503 -17.641 1.00 88.44 98 CYS A C 1
ATOM 804 O O . CYS A 1 98 ? 10.818 -12.470 -17.770 1.00 88.44 98 CYS A O 1
ATOM 806 N N . PRO A 1 99 ? 10.080 -10.511 -18.553 1.00 87.50 99 PRO A N 1
ATOM 807 C CA . PRO A 1 99 ? 10.895 -10.573 -19.772 1.00 87.50 99 PRO A CA 1
ATOM 808 C C . PRO A 1 99 ? 12.407 -10.434 -19.516 1.00 87.50 99 PRO A C 1
ATOM 810 O O . PRO A 1 99 ? 13.203 -10.556 -20.447 1.00 87.50 99 PRO A O 1
ATOM 813 N N . HIS A 1 100 ? 12.815 -10.170 -18.271 1.00 86.56 100 HIS A N 1
ATOM 814 C CA . HIS A 1 100 ? 14.194 -9.853 -17.890 1.00 86.56 100 HIS A CA 1
ATOM 815 C C . HIS A 1 100 ? 14.936 -10.985 -17.167 1.00 86.56 100 HIS A C 1
ATOM 817 O O . HIS A 1 100 ? 16.018 -10.751 -16.616 1.00 86.56 100 HIS A O 1
ATOM 823 N N . TYR A 1 101 ? 14.407 -12.213 -17.183 1.00 83.69 101 TYR A N 1
ATOM 824 C CA . TYR A 1 101 ? 15.139 -13.371 -16.670 1.00 83.69 101 TYR A CA 1
ATOM 825 C C . TYR A 1 101 ? 16.538 -13.455 -17.295 1.00 83.69 101 TYR A C 1
ATOM 827 O O . TYR A 1 101 ? 16.711 -13.368 -18.510 1.00 83.69 101 TYR A O 1
ATOM 835 N N . GLY A 1 102 ? 17.561 -13.559 -16.445 1.00 74.00 102 GLY A N 1
ATOM 836 C CA . GLY A 1 102 ? 18.967 -13.682 -16.850 1.00 74.00 102 GLY A CA 1
ATOM 837 C C . GLY A 1 102 ? 19.640 -12.361 -17.242 1.00 74.00 102 GLY A C 1
ATOM 838 O O . GLY A 1 102 ? 20.853 -12.244 -17.121 1.00 74.00 102 GLY A O 1
ATOM 839 N N . GLY A 1 103 ? 18.882 -11.332 -17.637 1.00 77.00 103 GLY A N 1
ATOM 840 C CA . GLY A 1 103 ? 19.403 -9.974 -17.877 1.00 77.00 103 GLY A CA 1
ATOM 841 C C . GLY A 1 103 ? 19.487 -9.106 -16.615 1.00 77.00 103 GLY A C 1
ATOM 842 O O . GLY A 1 103 ? 20.200 -8.103 -16.586 1.00 77.00 103 GLY A O 1
ATOM 843 N N . GLY A 1 104 ? 18.771 -9.523 -15.575 1.00 85.12 104 GLY A N 1
ATOM 844 C CA . GLY A 1 104 ? 18.692 -8.870 -14.280 1.00 85.12 104 GLY A CA 1
ATOM 845 C C . GLY A 1 104 ? 17.480 -7.952 -14.146 1.00 85.12 104 GLY A C 1
ATOM 846 O O . GLY A 1 104 ? 17.015 -7.379 -15.129 1.00 85.12 104 GLY A O 1
ATOM 847 N N . CYS A 1 105 ? 16.937 -7.833 -12.932 1.00 89.06 105 CYS A N 1
ATOM 848 C CA . CYS A 1 105 ? 15.770 -6.987 -12.672 1.00 89.06 105 CYS A CA 1
ATOM 849 C C . CYS A 1 105 ? 16.116 -5.516 -12.960 1.00 89.06 105 CYS A C 1
ATOM 851 O O . CYS A 1 105 ? 16.989 -4.981 -12.272 1.00 89.06 105 CYS A O 1
ATOM 853 N N . PRO A 1 106 ? 15.451 -4.825 -13.906 1.00 89.56 106 PRO A N 1
ATOM 854 C CA . PRO A 1 106 ? 15.800 -3.445 -14.240 1.00 89.56 106 PRO A CA 1
ATOM 855 C C . PRO A 1 106 ? 15.660 -2.486 -13.059 1.00 89.56 106 PRO A C 1
ATOM 857 O O . PRO A 1 106 ? 16.498 -1.614 -12.869 1.00 89.56 106 PRO A O 1
ATOM 860 N N . ILE A 1 107 ? 14.628 -2.677 -12.235 1.00 90.81 107 ILE A N 1
ATOM 861 C CA . ILE A 1 107 ? 14.345 -1.807 -11.088 1.00 90.81 107 ILE A CA 1
ATOM 862 C C . ILE A 1 107 ? 15.421 -1.937 -10.002 1.00 90.81 107 ILE A C 1
ATOM 864 O O . ILE A 1 107 ? 15.813 -0.938 -9.412 1.00 90.81 107 ILE A O 1
ATOM 868 N N . ILE A 1 108 ? 15.916 -3.154 -9.758 1.00 87.12 108 ILE A N 1
ATOM 869 C CA . ILE A 1 108 ? 16.847 -3.436 -8.655 1.00 87.12 108 ILE A CA 1
ATOM 870 C C . ILE A 1 108 ? 18.306 -3.417 -9.094 1.00 87.12 108 ILE A C 1
ATOM 872 O O . ILE A 1 108 ? 19.170 -3.083 -8.303 1.00 87.12 108 ILE A O 1
ATOM 876 N N . THR A 1 109 ? 18.627 -3.801 -10.325 1.00 85.88 109 THR A N 1
ATOM 877 C CA . THR A 1 109 ? 20.029 -4.018 -10.725 1.00 85.88 109 THR A CA 1
ATOM 878 C C . THR A 1 109 ? 20.580 -2.907 -11.604 1.00 85.88 109 THR A C 1
ATOM 880 O O . THR A 1 109 ? 21.799 -2.775 -11.735 1.00 85.88 109 THR A O 1
ATOM 883 N N . TRP A 1 110 ? 19.717 -2.101 -12.232 1.00 88.44 110 TRP A N 1
ATOM 884 C CA . TRP A 1 110 ? 20.164 -1.040 -13.125 1.00 88.44 110 TRP A CA 1
ATOM 885 C C . TRP A 1 110 ? 20.176 0.298 -12.400 1.00 88.44 110 TRP A C 1
ATOM 887 O O . TRP A 1 110 ? 19.224 0.697 -11.738 1.00 88.44 110 TRP A O 1
ATOM 897 N N . ARG A 1 111 ? 21.260 1.042 -12.607 1.00 88.56 111 ARG A N 1
ATOM 898 C CA . ARG A 1 111 ? 21.470 2.336 -11.958 1.00 88.56 111 ARG A CA 1
ATOM 899 C C . ARG A 1 111 ? 20.440 3.395 -12.364 1.00 88.56 111 ARG A C 1
ATOM 901 O O . ARG A 1 111 ? 19.996 4.159 -11.523 1.00 88.56 111 ARG A O 1
ATOM 908 N N . SER A 1 112 ? 20.076 3.464 -13.646 1.00 91.25 112 SER A N 1
ATOM 909 C CA . SER A 1 112 ? 19.178 4.520 -14.137 1.00 91.25 112 SER A CA 1
ATOM 910 C C . SER A 1 112 ? 17.761 4.429 -13.545 1.00 91.25 112 SER A C 1
ATOM 912 O O . SER A 1 112 ? 17.260 5.471 -13.138 1.00 91.25 112 SER A O 1
ATOM 914 N N . PRO A 1 113 ? 17.118 3.248 -13.455 1.00 89.75 113 PRO A N 1
ATOM 915 C CA . PRO A 1 113 ? 15.836 3.105 -12.764 1.00 89.75 113 PRO A CA 1
ATOM 916 C C . PRO A 1 113 ? 15.904 3.396 -11.263 1.00 89.75 113 PRO A C 1
ATOM 918 O O . PRO A 1 113 ? 14.979 4.008 -10.744 1.00 89.75 113 PRO A O 1
ATOM 921 N N . GLN A 1 114 ? 16.993 3.026 -10.579 1.00 90.62 114 GLN A N 1
ATOM 922 C CA . GLN A 1 114 ? 17.191 3.380 -9.166 1.00 90.62 114 GLN A CA 1
ATOM 923 C C . GLN A 1 114 ? 17.303 4.898 -8.963 1.00 90.62 114 GLN A C 1
ATOM 925 O O . GLN A 1 114 ? 16.616 5.463 -8.124 1.00 90.62 114 GLN A O 1
ATOM 930 N N . GLU A 1 115 ? 18.102 5.586 -9.784 1.00 92.50 115 GLU A N 1
ATOM 931 C CA . GLU A 1 115 ? 18.217 7.051 -9.717 1.00 92.50 115 GLU A CA 1
ATOM 932 C C . GLU A 1 115 ? 16.891 7.758 -10.051 1.00 92.50 115 GLU A C 1
ATOM 934 O O . GLU A 1 115 ? 16.653 8.882 -9.606 1.00 92.50 115 GLU A O 1
ATOM 939 N N . GLU A 1 116 ? 16.036 7.138 -10.869 1.00 92.69 116 GLU A N 1
ATOM 940 C CA . GLU A 1 116 ? 14.683 7.634 -11.123 1.00 92.69 116 GLU A CA 1
ATOM 941 C C . GLU A 1 116 ? 13.763 7.389 -9.927 1.00 92.69 116 GLU A C 1
ATOM 943 O O . GLU A 1 116 ? 13.045 8.300 -9.532 1.00 92.69 116 GLU A O 1
ATOM 948 N N . LEU A 1 117 ? 13.816 6.199 -9.322 1.00 91.69 117 LEU A N 1
ATOM 949 C CA . LEU A 1 117 ? 13.072 5.852 -8.112 1.00 91.69 117 LEU A CA 1
ATOM 950 C C . LEU A 1 117 ? 13.371 6.829 -6.970 1.00 91.69 117 LEU A C 1
ATOM 952 O O . LEU A 1 117 ? 12.439 7.391 -6.394 1.00 91.69 117 LEU A O 1
ATOM 956 N N . ASP A 1 118 ? 14.652 7.075 -6.695 1.00 90.62 118 ASP A N 1
ATOM 957 C CA . ASP A 1 118 ? 15.093 8.014 -5.662 1.00 90.62 118 ASP A CA 1
ATOM 958 C C . ASP A 1 118 ? 14.551 9.416 -5.947 1.00 90.62 118 ASP A C 1
ATOM 960 O O . ASP A 1 118 ? 13.976 10.069 -5.077 1.00 90.62 118 ASP A O 1
ATOM 964 N N . ARG A 1 119 ? 14.647 9.863 -7.206 1.00 93.25 119 ARG A N 1
ATOM 965 C CA . ARG A 1 119 ? 14.135 11.174 -7.613 1.00 93.25 119 ARG A CA 1
ATOM 966 C C . ARG A 1 119 ? 12.622 11.274 -7.456 1.00 93.25 119 ARG A C 1
ATOM 968 O O . ARG A 1 119 ? 12.139 12.319 -7.031 1.00 93.25 119 ARG A O 1
ATOM 975 N N . ILE A 1 120 ? 11.875 10.226 -7.793 1.00 93.94 120 ILE A N 1
ATOM 976 C CA . ILE A 1 120 ? 10.420 10.180 -7.604 1.00 93.94 120 ILE A CA 1
ATOM 977 C C . ILE A 1 120 ? 10.097 10.281 -6.108 1.00 93.94 120 ILE A C 1
ATOM 979 O O . ILE A 1 120 ? 9.284 11.118 -5.723 1.00 93.94 120 ILE A O 1
ATOM 983 N N . SER A 1 121 ? 10.775 9.508 -5.252 1.00 89.62 121 SER A N 1
ATOM 984 C CA . SER A 1 121 ? 10.612 9.589 -3.791 1.00 89.62 121 SER A CA 1
ATOM 985 C C . SER A 1 121 ? 10.935 10.977 -3.227 1.00 89.62 121 SER A C 1
ATOM 987 O O . SER A 1 121 ? 10.233 11.453 -2.340 1.00 89.62 121 SER A O 1
ATOM 989 N N . GLU A 1 122 ? 11.971 11.647 -3.735 1.00 90.06 122 GLU A N 1
ATOM 990 C CA . GLU A 1 122 ? 12.378 12.975 -3.258 1.00 90.06 122 GLU A CA 1
ATOM 991 C C . GLU A 1 122 ? 11.501 14.120 -3.786 1.00 90.06 122 GLU A C 1
ATOM 993 O O . GLU A 1 122 ? 11.356 15.146 -3.118 1.00 90.06 122 GLU A O 1
ATOM 998 N N . SER A 1 123 ? 10.967 13.991 -5.003 1.00 90.19 123 SER A N 1
ATOM 999 C CA . SER A 1 123 ? 10.265 15.082 -5.694 1.00 90.19 123 SER A CA 1
ATOM 1000 C C . SER A 1 123 ? 8.744 15.000 -5.621 1.00 90.19 123 SER A C 1
ATOM 1002 O O . SER A 1 123 ? 8.082 16.025 -5.811 1.00 90.19 123 SER A O 1
ATOM 1004 N N . ALA A 1 124 ? 8.182 13.828 -5.314 1.00 88.88 124 ALA A N 1
ATOM 1005 C CA . ALA A 1 124 ? 6.747 13.673 -5.144 1.00 88.88 124 ALA A CA 1
ATOM 1006 C C . ALA A 1 124 ? 6.241 14.506 -3.957 1.00 88.88 124 ALA A C 1
ATOM 1008 O O . ALA A 1 124 ? 6.705 14.383 -2.825 1.00 88.88 124 ALA A O 1
ATOM 1009 N N . THR A 1 125 ? 5.255 15.362 -4.220 1.00 83.50 125 THR A N 1
ATOM 1010 C CA . THR A 1 125 ? 4.654 16.243 -3.208 1.00 83.50 125 THR A CA 1
ATOM 1011 C C . THR A 1 125 ? 3.639 15.533 -2.315 1.00 83.50 125 THR A C 1
ATOM 1013 O O . THR A 1 125 ? 3.342 16.016 -1.224 1.00 83.50 125 THR A O 1
ATOM 1016 N N . ASP A 1 126 ? 3.094 14.417 -2.795 1.00 82.44 126 ASP A N 1
ATOM 1017 C CA . ASP A 1 126 ? 2.002 13.644 -2.205 1.00 82.44 126 ASP A CA 1
ATOM 1018 C C . ASP A 1 126 ? 2.024 12.191 -2.716 1.00 82.44 126 ASP A C 1
ATOM 1020 O O . ASP A 1 126 ? 2.761 11.845 -3.652 1.00 82.44 126 ASP A O 1
ATOM 1024 N N . GLY A 1 127 ? 1.220 11.325 -2.089 1.00 83.06 127 GLY A N 1
ATOM 1025 C CA . GLY A 1 127 ? 1.144 9.910 -2.437 1.00 83.06 127 GLY A CA 1
ATOM 1026 C C . GLY A 1 127 ? 0.613 9.681 -3.852 1.00 83.06 127 GLY A C 1
ATOM 1027 O O . GLY A 1 127 ? 1.114 8.805 -4.556 1.00 83.06 127 GLY A O 1
ATOM 1028 N N . ALA A 1 128 ? -0.354 10.475 -4.308 1.00 82.12 128 ALA A N 1
ATOM 1029 C CA . ALA A 1 128 ? -0.901 10.425 -5.663 1.00 82.12 128 ALA A CA 1
ATOM 1030 C C . ALA A 1 128 ? 0.172 10.635 -6.741 1.00 82.12 128 ALA A C 1
ATOM 1032 O O . ALA A 1 128 ? 0.287 9.849 -7.689 1.00 82.12 128 ALA A O 1
ATOM 1033 N N . THR A 1 129 ? 0.991 11.675 -6.583 1.00 87.00 129 THR A N 1
ATOM 1034 C CA . THR A 1 129 ? 2.093 11.999 -7.492 1.00 87.00 129 THR A CA 1
ATOM 1035 C C . THR A 1 129 ? 3.125 10.882 -7.493 1.00 87.00 129 THR A C 1
ATOM 1037 O O . THR A 1 129 ? 3.472 10.398 -8.573 1.00 87.00 129 THR A O 1
ATOM 1040 N N . PHE A 1 130 ? 3.510 10.388 -6.311 1.00 91.50 130 PHE A N 1
ATOM 1041 C CA . PHE A 1 130 ? 4.409 9.241 -6.188 1.00 91.50 130 PHE A CA 1
ATOM 1042 C C . PHE A 1 130 ? 3.862 8.013 -6.933 1.00 91.50 130 PHE A C 1
ATOM 1044 O O . PHE A 1 130 ? 4.536 7.464 -7.803 1.00 91.50 130 PHE A O 1
ATOM 1051 N N . LYS A 1 131 ? 2.608 7.616 -6.664 1.00 91.94 131 LYS A N 1
ATOM 1052 C CA . LYS A 1 131 ? 1.937 6.471 -7.309 1.00 91.94 131 LYS A CA 1
ATOM 1053 C C . LYS A 1 131 ? 1.882 6.610 -8.829 1.00 91.94 131 LYS A C 1
ATOM 1055 O O . LYS A 1 131 ? 2.054 5.625 -9.547 1.00 91.94 131 LYS A O 1
ATOM 1060 N N . ARG A 1 132 ? 1.605 7.807 -9.346 1.00 92.56 132 ARG A N 1
ATOM 1061 C CA . ARG A 1 132 ? 1.543 8.055 -10.793 1.00 92.56 132 ARG A CA 1
ATOM 1062 C C . ARG A 1 132 ? 2.914 7.884 -11.441 1.00 92.56 132 ARG A C 1
ATOM 1064 O O . ARG A 1 132 ? 3.021 7.194 -12.454 1.00 92.56 132 ARG A O 1
ATOM 1071 N N . GLU A 1 133 ? 3.944 8.495 -10.870 1.00 94.12 133 GLU A N 1
ATOM 1072 C CA . GLU A 1 133 ? 5.295 8.467 -11.433 1.00 94.12 133 GLU A CA 1
ATOM 1073 C C . GLU A 1 133 ? 5.926 7.077 -11.328 1.00 94.12 133 GLU A C 1
ATOM 1075 O O . GLU A 1 133 ? 6.437 6.559 -12.323 1.00 94.12 133 GLU A O 1
ATOM 1080 N N . ILE A 1 134 ? 5.780 6.410 -10.180 1.00 94.19 134 ILE A N 1
ATOM 1081 C CA . ILE A 1 134 ? 6.299 5.055 -9.977 1.00 94.19 134 ILE A CA 1
ATOM 1082 C C . ILE A 1 134 ? 5.605 4.028 -10.894 1.00 94.19 134 ILE A C 1
ATOM 1084 O O . ILE A 1 134 ? 6.254 3.111 -11.396 1.00 94.19 134 ILE A O 1
ATOM 1088 N N . ARG A 1 135 ? 4.304 4.190 -11.197 1.00 94.06 135 ARG A N 1
ATOM 1089 C CA . ARG A 1 135 ? 3.601 3.368 -12.206 1.00 94.06 135 ARG A CA 1
ATOM 1090 C C . ARG A 1 135 ? 4.160 3.604 -13.612 1.00 94.06 135 ARG A C 1
ATOM 1092 O O . ARG A 1 135 ? 4.259 2.659 -14.396 1.00 94.06 135 ARG A O 1
ATOM 1099 N N . GLY A 1 136 ? 4.542 4.843 -13.926 1.00 94.31 136 GLY A N 1
ATOM 1100 C CA . GLY A 1 136 ? 5.227 5.189 -15.171 1.00 94.31 136 GLY A CA 1
ATOM 1101 C C . GLY A 1 136 ? 6.578 4.485 -15.295 1.00 94.31 136 GLY A C 1
ATOM 1102 O O . GLY A 1 136 ? 6.831 3.828 -16.305 1.00 94.31 136 GLY A O 1
ATOM 1103 N N . LEU A 1 137 ? 7.396 4.542 -14.239 1.00 94.19 137 LEU A N 1
ATOM 1104 C CA . LEU A 1 137 ? 8.675 3.832 -14.167 1.00 94.19 137 LEU A CA 1
ATOM 1105 C C . LEU A 1 137 ? 8.489 2.316 -14.317 1.00 94.19 137 LEU A C 1
ATOM 1107 O O . LEU A 1 137 ? 9.184 1.675 -15.102 1.00 94.19 137 LEU A O 1
ATOM 1111 N N . ALA A 1 138 ? 7.507 1.746 -13.618 1.00 93.88 138 ALA A N 1
ATOM 1112 C CA . ALA A 1 138 ? 7.193 0.326 -13.698 1.00 93.88 138 ALA A CA 1
ATOM 1113 C C . ALA A 1 138 ? 6.785 -0.104 -15.114 1.00 93.88 138 ALA A C 1
ATOM 1115 O O . ALA A 1 138 ? 7.255 -1.127 -15.602 1.00 93.88 138 ALA A O 1
ATOM 1116 N N . THR A 1 139 ? 5.963 0.701 -15.794 1.00 94.69 139 THR A N 1
ATOM 1117 C CA . THR A 1 139 ? 5.536 0.441 -17.178 1.00 94.69 139 THR A CA 1
ATOM 1118 C C . THR A 1 139 ? 6.712 0.497 -18.149 1.00 94.69 139 THR A C 1
ATOM 1120 O O . THR A 1 139 ? 6.802 -0.327 -19.051 1.00 94.69 139 THR A O 1
ATOM 1123 N N . LEU A 1 140 ? 7.631 1.449 -17.965 1.00 94.88 140 LEU A N 1
ATOM 1124 C CA . LEU A 1 140 ? 8.810 1.596 -18.822 1.00 94.88 140 LEU A CA 1
ATOM 1125 C C . LEU A 1 140 ? 9.754 0.384 -18.750 1.00 94.88 140 LEU A C 1
ATOM 1127 O O . LEU A 1 140 ? 10.474 0.107 -19.707 1.00 94.88 140 LEU A O 1
ATOM 1131 N N . HIS A 1 141 ? 9.753 -0.316 -17.617 1.00 93.25 141 HIS A N 1
ATOM 1132 C CA . HIS A 1 141 ? 10.648 -1.432 -17.322 1.00 93.25 141 HIS A CA 1
ATOM 1133 C C . HIS A 1 141 ? 9.924 -2.775 -17.166 1.00 93.25 141 HIS A C 1
ATOM 1135 O O . HIS A 1 141 ? 10.473 -3.683 -16.542 1.00 93.25 141 HIS A O 1
ATOM 1141 N N . ASP A 1 142 ? 8.696 -2.884 -17.683 1.00 92.38 142 ASP A N 1
ATOM 1142 C CA . ASP A 1 142 ? 7.873 -4.100 -17.646 1.00 92.38 142 ASP A CA 1
ATOM 1143 C C . ASP A 1 142 ? 7.789 -4.745 -16.243 1.00 92.38 142 ASP A C 1
ATOM 1145 O O . ASP A 1 142 ? 7.763 -5.966 -16.081 1.00 92.38 142 ASP A O 1
ATOM 1149 N N . CYS A 1 143 ? 7.747 -3.917 -15.193 1.00 92.75 143 CYS A N 1
ATOM 1150 C CA . CYS A 1 143 ? 7.661 -4.367 -13.808 1.00 92.75 143 CYS A CA 1
ATOM 1151 C C . CYS A 1 143 ? 6.199 -4.441 -13.352 1.00 92.75 143 CYS A C 1
ATOM 1153 O O . CYS A 1 143 ? 5.579 -3.430 -13.023 1.00 92.75 143 CYS A O 1
ATOM 1155 N N . HIS A 1 144 ? 5.642 -5.647 -13.244 1.00 92.12 144 HIS A N 1
ATOM 1156 C CA . HIS A 1 144 ? 4.276 -5.844 -12.735 1.00 92.12 144 HIS A CA 1
ATOM 1157 C C . HIS A 1 144 ? 4.171 -5.854 -11.202 1.00 92.12 144 HIS A C 1
ATOM 1159 O O . HIS A 1 144 ? 3.067 -5.751 -10.665 1.00 92.12 144 HIS A O 1
ATOM 1165 N N . ARG A 1 145 ? 5.296 -5.947 -10.477 1.00 92.75 145 ARG A N 1
ATOM 1166 C CA . ARG A 1 145 ? 5.317 -5.964 -9.002 1.00 92.75 145 ARG A CA 1
ATOM 1167 C C . ARG A 1 145 ? 4.910 -4.631 -8.390 1.00 92.75 145 ARG A C 1
ATOM 1169 O O . ARG A 1 145 ? 4.072 -4.616 -7.496 1.00 92.75 145 ARG A O 1
ATOM 1176 N N . ILE A 1 146 ? 5.449 -3.526 -8.904 1.00 92.81 146 ILE A N 1
ATOM 1177 C CA . ILE A 1 146 ? 5.157 -2.179 -8.397 1.00 92.81 146 ILE A CA 1
ATOM 1178 C C . ILE A 1 146 ? 3.649 -1.873 -8.444 1.00 92.81 146 ILE A C 1
ATOM 1180 O O . ILE A 1 146 ? 3.096 -1.534 -7.398 1.00 92.81 146 ILE A O 1
ATOM 1184 N N . PRO A 1 147 ? 2.936 -2.042 -9.580 1.00 92.44 147 PRO A N 1
ATOM 1185 C CA . PRO A 1 147 ? 1.486 -1.870 -9.609 1.00 92.44 147 PRO A CA 1
ATOM 1186 C C . PRO A 1 147 ? 0.757 -2.750 -8.587 1.00 92.44 147 PRO A C 1
ATOM 1188 O O . PRO A 1 147 ? -0.118 -2.259 -7.879 1.00 92.44 147 PRO A O 1
ATOM 1191 N N . ALA A 1 148 ? 1.151 -4.023 -8.466 1.00 92.25 148 ALA A N 1
ATOM 1192 C CA . ALA A 1 148 ? 0.538 -4.949 -7.520 1.00 92.25 148 ALA A CA 1
ATOM 1193 C C . ALA A 1 148 ? 0.744 -4.523 -6.058 1.00 92.25 148 ALA A C 1
ATOM 1195 O O . ALA A 1 148 ? -0.156 -4.696 -5.238 1.00 92.25 148 ALA A O 1
ATOM 1196 N N . TRP A 1 149 ? 1.910 -3.979 -5.713 1.00 92.75 149 TRP A N 1
ATOM 1197 C CA . TRP A 1 149 ? 2.190 -3.460 -4.375 1.00 92.75 149 TRP A CA 1
ATOM 1198 C C . TRP A 1 149 ? 1.408 -2.188 -4.070 1.00 92.75 149 TRP A C 1
ATOM 1200 O O . TRP A 1 149 ? 0.883 -2.058 -2.969 1.00 92.75 149 TRP A O 1
ATOM 1210 N N . ILE A 1 150 ? 1.258 -1.280 -5.035 1.00 90.50 150 ILE A N 1
ATOM 1211 C CA . ILE A 1 150 ? 0.428 -0.086 -4.835 1.00 90.50 150 ILE A CA 1
ATOM 1212 C C . ILE A 1 150 ? -1.014 -0.493 -4.537 1.00 90.50 150 ILE A C 1
ATOM 1214 O O . ILE A 1 150 ? -1.581 -0.015 -3.561 1.00 90.50 150 ILE A O 1
ATOM 1218 N N . THR A 1 151 ? -1.576 -1.431 -5.307 1.00 89.12 151 THR A N 1
ATOM 1219 C CA . THR A 1 151 ? -2.922 -1.950 -5.035 1.00 89.12 151 THR A CA 1
ATOM 1220 C C . THR A 1 151 ? -3.003 -2.597 -3.654 1.00 89.12 151 THR A C 1
ATOM 1222 O O . THR A 1 151 ? -3.919 -2.291 -2.902 1.00 89.12 151 THR A O 1
ATOM 1225 N N . GLN A 1 152 ? -2.028 -3.431 -3.274 1.00 88.38 152 GLN A N 1
ATOM 1226 C CA . GLN A 1 152 ? -1.984 -4.025 -1.931 1.00 88.38 152 GLN A CA 1
ATOM 1227 C C . GLN A 1 152 ? -1.970 -2.963 -0.829 1.00 88.38 152 GLN A C 1
ATOM 1229 O O . GLN A 1 152 ? -2.677 -3.116 0.165 1.00 88.38 152 GLN A O 1
ATOM 1234 N N . TRP A 1 153 ? -1.197 -1.890 -1.009 1.00 86.94 153 TRP A N 1
ATOM 1235 C CA . TRP A 1 153 ? -1.140 -0.776 -0.071 1.00 86.94 153 TRP A CA 1
ATOM 1236 C C . TRP A 1 153 ? -2.481 -0.040 -0.001 1.00 86.94 153 TRP A C 1
ATOM 1238 O O . TRP A 1 153 ? -2.971 0.192 1.101 1.00 86.94 153 TRP A O 1
ATOM 1248 N N . GLU A 1 154 ? -3.106 0.272 -1.139 1.00 84.00 154 GLU A N 1
ATOM 1249 C CA . GLU A 1 154 ? -4.406 0.959 -1.212 1.00 84.00 154 GLU A CA 1
ATOM 1250 C C . GLU A 1 154 ? -5.518 0.139 -0.531 1.00 84.00 154 GLU A C 1
ATOM 1252 O O . GLU A 1 154 ? -6.316 0.687 0.226 1.00 84.00 154 GLU A O 1
ATOM 1257 N N . THR A 1 155 ? -5.513 -1.186 -0.703 1.00 83.75 155 THR A N 1
ATOM 1258 C CA . THR A 1 155 ? -6.547 -2.081 -0.152 1.00 83.75 155 THR A CA 1
ATOM 1259 C C . THR A 1 155 ? -6.217 -2.639 1.237 1.00 83.75 155 THR A C 1
ATOM 1261 O O . THR A 1 155 ? -6.993 -3.417 1.794 1.00 83.75 155 THR A O 1
ATOM 1264 N N . ARG A 1 156 ? -5.066 -2.286 1.834 1.00 83.44 156 ARG A N 1
ATOM 1265 C CA . ARG A 1 156 ? -4.534 -2.954 3.046 1.00 83.44 156 ARG A CA 1
ATOM 1266 C C . ARG A 1 156 ? -5.475 -2.918 4.250 1.00 83.44 156 ARG A C 1
ATOM 1268 O O . ARG A 1 156 ? -5.408 -3.784 5.123 1.00 83.44 156 ARG A O 1
ATOM 1275 N N . TYR A 1 157 ? -6.341 -1.911 4.301 1.00 81.75 157 TYR A N 1
ATOM 1276 C CA . TYR A 1 157 ? -7.289 -1.710 5.388 1.00 81.75 157 TYR A CA 1
ATOM 1277 C C . TYR A 1 157 ? -8.704 -2.195 5.069 1.00 81.75 157 TYR A C 1
ATOM 1279 O O . TYR A 1 157 ? -9.466 -2.358 6.014 1.00 81.75 157 TYR A O 1
ATOM 1287 N N . GLU A 1 158 ? -9.063 -2.466 3.808 1.00 82.56 158 GLU A N 1
ATOM 1288 C CA . GLU A 1 158 ? -10.449 -2.770 3.403 1.00 82.56 158 GLU A CA 1
ATOM 1289 C C . GLU A 1 158 ? -11.043 -3.916 4.227 1.00 82.56 158 GLU A C 1
ATOM 1291 O O . GLU A 1 158 ? -12.026 -3.731 4.940 1.00 82.56 158 GLU A O 1
ATOM 1296 N N . GLY A 1 159 ? -10.366 -5.068 4.259 1.00 84.00 159 GLY A N 1
ATOM 1297 C CA . GLY A 1 159 ? -10.843 -6.220 5.027 1.00 84.00 159 GLY A CA 1
ATOM 1298 C C . GLY A 1 159 ? -10.902 -5.980 6.542 1.00 84.00 159 GLY A C 1
ATOM 1299 O O . GLY A 1 159 ? -11.725 -6.582 7.228 1.00 84.00 159 GLY A O 1
ATOM 1300 N N . LEU A 1 160 ? -10.053 -5.100 7.087 1.00 86.25 160 LEU A N 1
ATOM 1301 C CA . LEU A 1 160 ? -10.108 -4.726 8.504 1.00 86.25 160 LEU A CA 1
ATOM 1302 C C . LEU A 1 160 ? -11.255 -3.765 8.794 1.00 86.25 160 LEU A C 1
ATOM 1304 O O . LEU A 1 160 ? -11.903 -3.907 9.828 1.00 86.25 160 LEU A O 1
ATOM 1308 N N . VAL A 1 161 ? -11.500 -2.805 7.908 1.00 86.94 161 VAL A N 1
ATOM 1309 C CA . VAL A 1 161 ? -12.606 -1.854 8.019 1.00 86.94 161 VAL A CA 1
ATOM 1310 C C . VAL A 1 161 ? -13.937 -2.597 7.915 1.00 86.94 161 VAL A C 1
ATOM 1312 O O . VAL A 1 161 ? -14.780 -2.424 8.794 1.00 86.94 161 VAL A O 1
ATOM 1315 N N . ASP A 1 162 ? -14.091 -3.496 6.942 1.00 86.88 162 ASP A N 1
ATOM 1316 C CA . ASP A 1 162 ? -15.292 -4.323 6.778 1.00 86.88 162 ASP A CA 1
ATOM 1317 C C . ASP A 1 162 ? -15.555 -5.203 8.009 1.00 86.88 162 ASP A C 1
ATOM 1319 O O . ASP A 1 162 ? -16.658 -5.212 8.562 1.00 86.88 162 ASP A O 1
ATOM 1323 N N . GLU A 1 163 ? -14.525 -5.906 8.497 1.00 89.75 163 GLU A N 1
ATOM 1324 C CA . GLU A 1 163 ? -14.631 -6.730 9.706 1.00 89.75 163 GLU A CA 1
ATOM 1325 C C . GLU A 1 163 ? -14.982 -5.879 10.940 1.00 89.75 163 GLU A C 1
ATOM 1327 O O . GLU A 1 163 ? -15.775 -6.300 11.786 1.00 89.75 163 GLU A O 1
ATOM 1332 N N . GLY A 1 164 ? -14.420 -4.671 11.039 1.00 90.06 164 GLY A N 1
ATOM 1333 C CA . GLY A 1 164 ? -14.683 -3.744 12.135 1.00 90.06 164 GLY A CA 1
ATOM 1334 C C . GLY A 1 164 ? -16.117 -3.220 12.128 1.00 90.06 164 GLY A C 1
ATOM 1335 O O . GLY A 1 164 ? -16.742 -3.157 13.189 1.00 90.06 164 GLY A O 1
ATOM 1336 N N . TRP A 1 165 ? -16.667 -2.907 10.952 1.00 90.44 165 TRP A N 1
ATOM 1337 C CA . TRP A 1 165 ? -18.067 -2.507 10.800 1.00 90.44 165 TRP A CA 1
ATOM 1338 C C . TRP A 1 165 ? -19.039 -3.631 11.161 1.00 90.44 165 TRP A C 1
ATOM 1340 O O . TRP A 1 165 ? -20.020 -3.373 11.856 1.00 90.44 165 TRP A O 1
ATOM 1350 N N . ASP A 1 166 ? -18.757 -4.877 10.776 1.00 91.25 166 ASP A N 1
ATOM 1351 C CA . ASP A 1 166 ? -19.592 -6.027 11.151 1.00 91.25 166 ASP A CA 1
ATOM 1352 C C . ASP A 1 166 ? -19.632 -6.242 12.676 1.00 91.25 166 ASP A C 1
ATOM 1354 O O . ASP A 1 166 ? -20.693 -6.457 13.272 1.00 91.25 166 ASP A O 1
ATOM 1358 N N . ILE A 1 167 ? -18.479 -6.104 13.340 1.00 90.62 167 ILE A N 1
ATOM 1359 C CA . ILE A 1 167 ? -18.392 -6.156 14.805 1.00 90.62 167 ILE A CA 1
ATOM 1360 C C . ILE A 1 167 ? -19.150 -4.980 15.430 1.00 90.62 167 ILE A C 1
ATOM 1362 O O . ILE A 1 167 ? -19.911 -5.183 16.375 1.00 90.62 167 ILE A O 1
ATOM 1366 N N . TYR A 1 168 ? -18.967 -3.764 14.911 1.00 89.25 168 TYR A N 1
ATOM 1367 C CA . TYR A 1 168 ? -19.663 -2.570 15.390 1.00 89.25 168 TYR A CA 1
ATOM 1368 C C . TYR A 1 168 ? -21.187 -2.737 15.321 1.00 89.25 168 TYR A C 1
ATOM 1370 O O . TYR A 1 168 ? -21.872 -2.525 16.319 1.00 89.25 168 TYR A O 1
ATOM 1378 N N . LEU A 1 169 ? -21.714 -3.178 14.176 1.00 87.25 169 LEU A N 1
ATOM 1379 C CA . LEU A 1 169 ? -23.145 -3.419 13.985 1.00 87.25 169 LEU A CA 1
ATOM 1380 C C . LEU A 1 169 ? -23.672 -4.502 14.931 1.00 87.25 169 LEU A C 1
ATOM 1382 O O . LEU A 1 169 ? -24.742 -4.340 15.512 1.00 87.25 169 LEU A O 1
ATOM 1386 N N . SER A 1 170 ? -22.902 -5.571 15.141 1.00 86.62 170 SER A N 1
ATOM 1387 C CA . SER A 1 170 ? -23.262 -6.638 16.083 1.00 86.62 170 SER A CA 1
ATOM 1388 C C . SER A 1 170 ? -23.368 -6.126 17.525 1.00 86.62 170 SER A C 1
ATOM 1390 O O . SER A 1 170 ? -24.265 -6.536 18.258 1.00 86.62 170 SER A O 1
ATOM 1392 N N . ILE A 1 171 ? -22.495 -5.194 17.924 1.00 84.69 171 ILE A N 1
ATOM 1393 C CA . ILE A 1 171 ? -22.558 -4.541 19.240 1.00 84.69 171 ILE A CA 1
ATOM 1394 C C . ILE A 1 171 ? -23.789 -3.641 19.340 1.00 84.69 171 ILE A C 1
ATOM 1396 O O . ILE A 1 171 ? -24.460 -3.667 20.364 1.00 84.69 171 ILE A O 1
ATOM 1400 N N . GLU A 1 172 ? -24.118 -2.867 18.303 1.00 77.81 172 GLU A N 1
ATOM 1401 C CA . GLU A 1 172 ? -25.314 -2.012 18.328 1.00 77.81 172 GLU A CA 1
ATOM 1402 C C . GLU A 1 172 ? -26.608 -2.820 18.438 1.00 77.81 172 GLU A C 1
ATOM 1404 O O . GLU A 1 172 ? -27.550 -2.376 19.087 1.00 77.81 172 GLU A O 1
ATOM 1409 N N . VAL A 1 173 ? -26.657 -4.017 17.852 1.00 73.75 173 VAL A N 1
ATOM 1410 C CA . VAL A 1 173 ? -27.793 -4.933 18.018 1.00 73.75 173 VAL A CA 1
ATOM 1411 C C . VAL A 1 173 ? -27.848 -5.501 19.444 1.00 73.75 173 VAL A C 1
ATOM 1413 O O . VAL A 1 173 ? -28.929 -5.537 20.031 1.00 73.75 173 VAL A O 1
ATOM 1416 N N . ASP A 1 174 ? -26.707 -5.891 20.025 1.00 64.50 174 ASP A N 1
ATOM 1417 C CA . ASP A 1 174 ? -26.604 -6.380 21.415 1.00 64.50 174 ASP A CA 1
ATOM 1418 C C . ASP A 1 174 ? -27.021 -5.298 22.435 1.00 64.50 174 ASP A C 1
ATOM 1420 O O . ASP A 1 174 ? -27.803 -5.553 23.350 1.00 64.50 174 ASP A O 1
ATOM 1424 N N . VAL A 1 175 ? -26.571 -4.054 22.233 1.00 57.25 175 VAL A N 1
ATOM 1425 C CA . VAL A 1 175 ? -26.898 -2.894 23.083 1.00 57.25 175 VAL A CA 1
ATOM 1426 C C . VAL A 1 175 ? -28.328 -2.391 22.833 1.00 57.25 175 VAL A C 1
ATOM 1428 O O . VAL A 1 175 ? -29.040 -2.056 23.777 1.00 57.25 175 VAL A O 1
ATOM 1431 N N . GLY A 1 176 ? -28.801 -2.381 21.584 1.00 54.56 176 GLY A N 1
ATOM 1432 C CA . GLY A 1 176 ? -30.148 -1.930 21.212 1.00 54.56 176 GLY A CA 1
ATOM 1433 C C . GLY A 1 176 ? -31.275 -2.834 21.726 1.00 54.56 176 GLY A C 1
ATOM 1434 O O . GLY A 1 176 ? -32.377 -2.354 21.990 1.00 54.56 176 GLY A O 1
ATOM 1435 N N . MET A 1 177 ? -30.998 -4.119 21.963 1.00 51.56 177 MET A N 1
ATOM 1436 C CA . MET A 1 177 ? -31.903 -5.021 22.693 1.00 51.56 177 MET A CA 1
ATOM 1437 C C . MET A 1 177 ? -32.075 -4.629 24.176 1.00 51.56 177 MET A C 1
ATOM 1439 O O . MET A 1 177 ? -32.997 -5.117 24.828 1.00 51.56 177 MET A O 1
ATOM 1443 N N . MET A 1 178 ? -31.221 -3.748 24.718 1.00 47.56 178 MET A N 1
ATOM 1444 C CA . MET A 1 178 ? -31.320 -3.229 26.090 1.00 47.56 178 MET A CA 1
ATOM 1445 C C . MET A 1 178 ? -31.999 -1.852 26.174 1.00 47.56 178 MET A C 1
ATOM 1447 O O . MET A 1 178 ? -32.682 -1.587 27.162 1.00 47.56 178 MET A O 1
ATOM 1451 N N . ASP A 1 179 ? -31.892 -1.011 25.139 1.00 41.62 179 ASP A N 1
ATOM 1452 C CA . ASP A 1 179 ? -32.516 0.326 25.074 1.00 41.62 179 ASP A CA 1
ATOM 1453 C C . ASP A 1 179 ? -33.990 0.309 24.607 1.00 41.62 179 ASP A C 1
ATOM 1455 O O . ASP A 1 179 ? -34.515 1.310 24.121 1.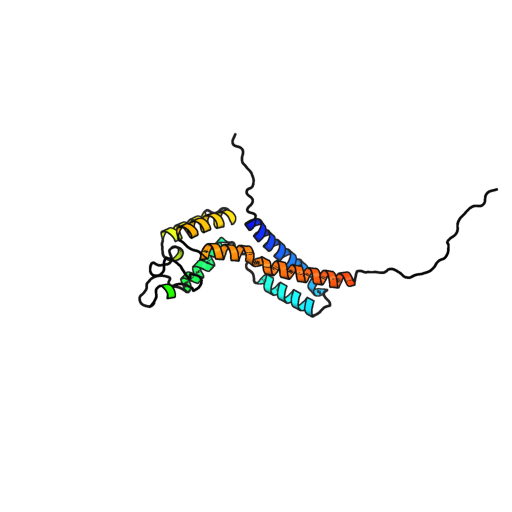00 41.62 179 ASP A O 1
ATOM 1459 N N . SER A 1 180 ? -34.715 -0.798 24.812 1.00 38.38 180 SER A N 1
ATOM 1460 C CA . SER A 1 180 ? -36.188 -0.816 24.760 1.00 38.38 180 SER A CA 1
ATOM 1461 C C . SER A 1 180 ? -36.812 -0.737 26.161 1.00 38.38 180 SER A C 1
ATOM 1463 O O . SER A 1 180 ? -37.250 -1.756 26.704 1.00 38.38 180 SER A O 1
ATOM 1465 N N . PRO A 1 181 ? -36.942 0.462 26.763 1.00 40.47 181 PRO A N 1
ATOM 1466 C CA . PRO A 1 181 ? -37.857 0.678 27.869 1.00 40.47 181 PRO A CA 1
ATOM 1467 C C . PRO A 1 181 ? -39.297 0.841 27.337 1.00 40.47 181 PRO A C 1
ATOM 1469 O O . PRO A 1 181 ? -39.779 1.952 27.169 1.00 40.47 181 PRO A O 1
ATOM 1472 N N . GLY A 1 182 ? -39.973 -0.293 27.104 1.00 41.25 182 GLY A N 1
ATOM 1473 C CA . GLY A 1 182 ? -41.425 -0.502 27.273 1.00 41.25 182 GLY A CA 1
ATOM 1474 C C . GLY A 1 182 ? -42.447 0.162 26.325 1.00 41.25 182 GLY A C 1
ATOM 1475 O O . GLY A 1 182 ? -42.530 1.378 26.236 1.00 41.25 182 GLY A O 1
ATOM 1476 N N . ALA A 1 183 ? -43.338 -0.658 25.750 1.00 36.12 183 ALA A N 1
ATOM 1477 C CA . ALA A 1 183 ? -44.812 -0.512 25.722 1.00 36.12 183 ALA A CA 1
ATOM 1478 C C . ALA A 1 183 ? -45.382 -1.702 24.911 1.00 36.12 183 ALA A C 1
ATOM 1480 O O . ALA A 1 183 ? -44.834 -2.049 23.877 1.00 36.12 183 ALA A O 1
ATOM 1481 N N . GLU A 1 184 ? -46.415 -2.430 25.331 1.00 32.84 184 GLU A N 1
ATOM 1482 C CA . GLU A 1 184 ? -47.640 -1.934 25.955 1.00 32.84 184 GLU A CA 1
ATOM 1483 C C . GLU A 1 184 ? -48.030 -2.750 27.198 1.00 32.84 184 GLU A C 1
ATOM 1485 O O . GLU A 1 184 ? -48.213 -3.967 27.145 1.00 32.84 184 GLU A O 1
ATOM 1490 N N . ILE A 1 185 ? -48.230 -2.059 28.322 1.00 47.78 185 ILE A N 1
ATOM 1491 C CA . ILE A 1 185 ? -49.159 -2.533 29.346 1.00 47.78 185 ILE A CA 1
ATOM 1492 C C . ILE A 1 185 ? -50.538 -2.082 28.863 1.00 47.78 185 ILE A C 1
ATOM 1494 O O . ILE A 1 185 ? -50.821 -0.886 28.857 1.00 47.78 185 ILE A O 1
ATOM 1498 N N . GLN A 1 186 ? -51.391 -3.023 28.460 1.00 39.31 186 GLN A N 1
ATOM 1499 C CA . GLN A 1 186 ? -52.817 -2.751 28.305 1.00 39.31 186 GLN A CA 1
ATOM 1500 C C . GLN A 1 186 ? -53.414 -2.539 29.697 1.00 39.31 186 GLN A C 1
ATOM 1502 O O . GLN A 1 186 ? -53.771 -3.493 30.387 1.00 39.31 186 GLN A O 1
ATOM 1507 N N . VAL A 1 187 ? -53.486 -1.283 30.130 1.00 41.56 187 VAL A N 1
ATOM 1508 C CA . VAL A 1 187 ? -54.455 -0.880 31.147 1.00 41.56 187 VAL A CA 1
ATOM 1509 C C . VAL A 1 187 ? -55.626 -0.278 30.391 1.00 41.56 187 VAL A C 1
ATOM 1511 O O . VAL A 1 187 ? -55.532 0.825 29.862 1.00 41.56 187 VAL A O 1
ATOM 1514 N N . ASP A 1 188 ? -56.702 -1.053 30.300 1.00 46.84 188 ASP A N 1
ATOM 1515 C CA . ASP A 1 188 ? -58.009 -0.564 29.884 1.00 46.84 188 ASP A CA 1
ATOM 1516 C C . ASP A 1 188 ? -58.495 0.440 30.934 1.00 46.84 188 ASP A C 1
ATOM 1518 O O . ASP A 1 188 ? -58.827 0.076 32.066 1.00 46.84 188 ASP A O 1
ATOM 1522 N N . LEU A 1 189 ? -58.454 1.716 30.569 1.00 43.88 189 LEU A N 1
ATOM 1523 C CA . LEU A 1 189 ? -59.192 2.772 31.237 1.00 43.88 189 LEU A CA 1
ATOM 1524 C C . LEU A 1 189 ? -60.223 3.258 30.231 1.00 43.88 189 LEU A C 1
ATOM 1526 O O . LEU A 1 189 ? -59.999 4.209 29.483 1.00 43.88 189 LEU A O 1
ATOM 1530 N N . SER A 1 190 ? -61.345 2.549 30.201 1.00 45.72 190 SER A N 1
ATOM 1531 C CA . SER A 1 190 ? -62.604 3.087 29.722 1.00 45.72 190 SER A CA 1
ATOM 1532 C C . SER A 1 190 ? -62.827 4.470 30.347 1.00 45.72 190 SER A C 1
ATOM 1534 O O . SER A 1 190 ? -63.110 4.569 31.540 1.00 45.72 190 SER A O 1
ATOM 1536 N N . GLU A 1 191 ? -62.672 5.482 29.495 1.00 43.22 191 GLU A N 1
ATOM 1537 C CA . GLU A 1 191 ? -63.355 6.777 29.500 1.00 43.22 191 GLU A CA 1
ATOM 1538 C C . GLU A 1 191 ? -63.104 7.680 30.719 1.00 43.22 191 GLU A C 1
ATOM 1540 O O . GLU A 1 191 ? -63.806 7.627 31.727 1.00 43.22 191 GLU A O 1
ATOM 1545 N N . ASP A 1 192 ? -62.132 8.586 30.556 1.00 45.12 192 ASP A N 1
ATOM 1546 C CA . ASP A 1 192 ? -62.155 9.887 31.223 1.00 45.12 192 ASP A CA 1
ATOM 1547 C C . ASP A 1 192 ? -63.322 10.735 30.688 1.00 45.12 192 ASP A C 1
ATOM 1549 O O . ASP A 1 192 ? -63.643 10.737 29.494 1.00 45.12 192 ASP A O 1
ATOM 1553 N N . ASP A 1 193 ? -63.915 11.454 31.634 1.00 50.28 193 ASP A N 1
ATOM 1554 C CA . ASP A 1 193 ? -64.911 12.511 31.519 1.00 50.28 193 ASP A CA 1
ATOM 1555 C C . ASP A 1 193 ? -64.690 13.494 30.354 1.00 50.28 193 ASP A C 1
ATOM 1557 O O . ASP A 1 193 ? -63.573 13.930 30.092 1.00 50.28 193 ASP A O 1
ATOM 1561 N N . ASP A 1 194 ? -65.791 13.946 29.740 1.00 45.16 194 ASP A N 1
ATOM 1562 C CA . ASP A 1 194 ? -66.131 15.378 29.680 1.00 45.16 194 ASP A CA 1
ATOM 1563 C C . ASP A 1 194 ? -67.496 15.596 28.990 1.00 45.16 194 ASP A C 1
ATOM 1565 O O . ASP A 1 194 ? -67.753 15.077 27.904 1.00 45.16 194 ASP A O 1
ATOM 1569 N N . ASP A 1 195 ? -68.388 16.399 29.587 1.00 41.50 195 ASP A N 1
ATOM 1570 C CA . ASP A 1 195 ? -68.587 17.798 29.151 1.00 41.50 195 ASP A CA 1
ATOM 1571 C C . ASP A 1 195 ? -69.910 18.422 29.685 1.00 41.50 195 ASP A C 1
ATOM 1573 O O . ASP A 1 195 ? -71.018 17.948 29.439 1.00 41.50 195 ASP A O 1
ATOM 1577 N N . ARG A 1 196 ? -69.750 19.586 30.335 1.00 40.41 196 ARG A N 1
ATOM 1578 C CA . ARG A 1 196 ? -70.656 20.759 30.409 1.00 40.41 196 ARG A CA 1
ATOM 1579 C C . ARG A 1 196 ? -72.033 20.691 31.083 1.00 40.41 196 ARG A C 1
ATOM 1581 O O . ARG A 1 196 ? -73.049 20.304 30.515 1.00 40.41 196 ARG A O 1
ATOM 1588 N N . GLY A 1 197 ? -72.098 21.402 32.212 1.00 37.94 197 GLY A N 1
ATOM 1589 C CA . GLY A 1 197 ? -73.276 22.187 32.574 1.00 37.94 197 GLY A CA 1
ATOM 1590 C C . GLY A 1 197 ? -73.467 23.405 31.657 1.00 37.94 197 GLY A C 1
ATOM 1591 O O . GLY A 1 197 ? -72.518 24.131 31.357 1.00 37.94 197 GLY A O 1
ATOM 1592 N N . ALA A 1 198 ? -74.715 23.654 31.270 1.00 37.81 198 ALA A N 1
ATOM 1593 C CA . ALA A 1 198 ? -75.203 24.945 30.804 1.00 37.81 198 ALA A CA 1
ATOM 1594 C C . ALA A 1 198 ? -76.597 25.182 31.405 1.00 37.81 198 ALA A C 1
ATOM 1596 O O . ALA A 1 198 ? -77.419 24.266 31.465 1.00 37.81 198 ALA A O 1
ATOM 1597 N N . TYR A 1 199 ? -76.788 26.400 31.903 1.00 42.66 199 TYR A N 1
ATOM 1598 C CA . TYR A 1 199 ? -78.032 26.963 32.429 1.00 42.66 199 TYR A CA 1
ATOM 1599 C C . TYR A 1 199 ? -79.043 27.224 31.311 1.00 42.66 199 TYR A C 1
ATOM 1601 O O . TYR A 1 199 ? -78.591 27.561 30.191 1.00 42.66 199 TYR A O 1
#

pLDDT: mean 77.56, std 18.43, range [32.84, 94.88]

Secondary structure (DSSP, 8-state):
---PPP----HHHHHHHHHHHHHHHHHHHHHHHGGG---HHHHHHHHHHHHHHHTS----HHHHHHHHHHHHHHH---S--TT-SSTTTTS-GGGTT-TTTTT--HHHH-HHHHHHHHHHHHH-SSHHHHHHHHHHHHHHTT-SHHHHHHHHHHTTTHHHHHHHHHHHHHHHHHHHTTS--------------------

Sequence (199 aa):
MSTQTPDDFDLDELNSSGLESNLEWLRDTLQRRVKHIQDDELKRRAVRWIQKSLQVPASTVSDYIDHQLSEMEAEYRMYDHDRVENAEDAFPDACEGCPHYGGGCPIITWRSPQEELDRISESATDGATFKREIRGLATLHDCHRIPAWITQWETRYEGLVDEGWDIYLSIEVDVGMMDSPGAEIQVDLSEDDDDRGAY

Radius of gyration: 29.0 Å; chains: 1; bounding box: 106×58×52 Å

Foldseek 3Di:
DDDDDDDPDPVLVVLLVVLVVLLVVLLVVLVVLLVVDPPPVLSVLSVVLNVVSVPDDPDALLVQVVVVLVVQVVVAVQEDDPPDPWLPVRGDPVCPPFPCRNVGQCCNPPPVNVVQSVCLVVPDPGSVSSLVSVVVSCVVRVNPVSVVSSVCSSCVRVVSSVSSVVSVVVSCVSVVVVPDPDDDDPDDDPDDDDDDDDD

Organism: NCBI:txid1227484